Protein AF-A0A023FWH1-F1 (afdb_monomer)

Organism: Amblyomma parvum (NCBI:txid251391)

Nearest PDB structures (foldseek):
  6g18-assembly1_y  TM=8.838E-01  e=1.488E-30  Homo sapiens
  6zuo-assembly1_y  TM=8.829E-01  e=2.683E-28  Homo sapiens
  7wtw-assembly1_y  TM=8.660E-01  e=7.935E-26  Homo sapiens
  6zxf-assembly1_y  TM=6.553E-01  e=7.142E-23  Homo sapiens
  8cbj-assembly1_a  TM=7.338E-01  e=1.070E-20  Saccharomyces cerevisiae W303

Sequence (324 aa):
MEPAMSSGARVKHLVVDSGGFIKSAALHEIGEKIYTLPEVVNEIKDKATKQKLQVLPYTINYRAPSPEAVKIISDFSKLTGDYPSLSAVDIKVLALTYMLEKEHVGIDHLCKKPKCIEVQGTAAPRGVVSSPGFFGTPSINTLEENAQKPKAVEPTSSADEASEDEADVTEEYSSDGEWITPGNITEIKKEMGLLTLEEVPIPVACISTDFAVQNVLIQMGLKAVSVDGMAIKHARTFVLRCHACFTITKVMTKQFCPACGNKTLKRVSVSVGEDGSTKLYINYKRPINVRGTRYSLPTPKGGKHSTDPILCEDQPVPQNRLSK

Solvent-accessible surface area (backbone atoms only — not comparable to full-atom values): 20545 Å² total; per-residue (Å²): 132,80,81,80,76,74,89,67,73,41,22,50,36,27,33,51,39,57,46,29,54,71,69,64,36,62,57,74,75,35,20,76,39,41,33,33,46,70,64,47,63,69,66,59,78,53,65,69,49,54,55,49,68,76,69,56,97,67,77,78,41,74,55,85,50,55,74,67,40,34,50,57,46,54,55,44,28,54,74,69,55,39,43,91,70,52,52,78,63,53,48,41,55,53,12,34,48,54,51,50,32,49,74,76,80,45,63,89,79,50,45,87,63,67,55,69,77,44,80,43,77,39,94,60,87,75,68,72,74,94,44,92,74,63,86,71,80,76,80,89,80,81,89,78,97,80,82,85,85,81,88,88,86,86,86,87,89,83,88,86,83,89,82,91,88,81,77,95,72,86,75,79,74,81,70,84,69,75,65,81,39,92,74,44,48,62,52,56,36,34,77,74,64,68,62,75,78,71,82,64,67,42,62,48,35,34,29,50,74,50,66,54,62,46,52,50,31,29,30,32,54,44,50,32,22,42,66,88,58,40,75,61,54,64,51,77,48,68,32,29,33,23,76,83,81,61,53,72,40,65,57,81,84,63,63,43,30,91,87,78,49,44,77,43,55,39,84,35,47,32,36,36,36,60,86,18,42,32,39,37,48,44,54,76,85,64,74,86,80,67,81,88,72,78,75,90,76,79,82,90,65,80,65,76,79,45,79,74,82,86,77,50,86,84,60,90,72,52,90,79,71,78,86,132

Radius of gyration: 26.94 Å; Cα contacts (8 Å, |Δi|>4): 447; chains: 1; bounding box: 64×65×84 Å

Foldseek 3Di:
DPPDDPLAQAAAEEQEALQLLVVVFPNVSRYDAYEYAPVRLVPDPDPVSVVDVVVDPDDYHHDWADPVLLVQLCVQLVLVQLNVVDDPRLSRSNRVLVVQCCVPPRQPQFDSHFDDEAEDADQDPPDDDPDQPDDDPDPPDDDDDDDDDDDDDDDDDDDDDDDDDDDDDPPPPPPVPDDCDPVCVVVVCVVVVNPPRPRDNNHTEYEDPDPSSVLSCLRRLHWYAYSSNGTDFKDKDKWWAFPPPRDIHRPPPDQADPPPQFSRTDIWIWMQGSNSHIYTYDHPVDDDDCPPVDDDADDDDDDQDDDGDDGGPPDDDHPPDDDD

Mean predicted aligned error: 13.41 Å

Structure (mmCIF, N/CA/C/O backbone):
data_AF-A0A023FWH1-F1
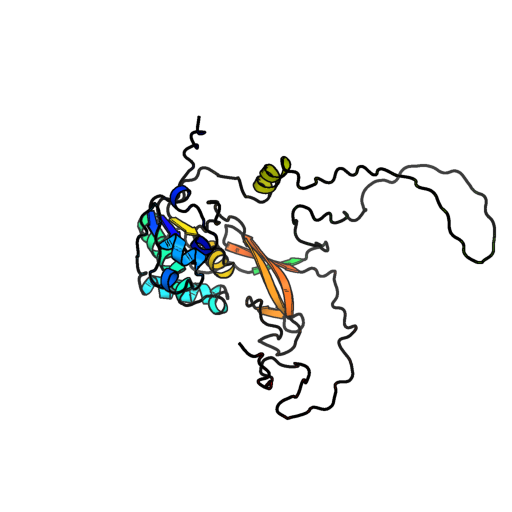#
_entry.id   AF-A0A023FWH1-F1
#
loop_
_atom_site.group_PDB
_atom_site.id
_atom_site.type_symbol
_atom_site.label_atom_id
_atom_site.label_alt_id
_atom_site.label_comp_id
_atom_site.label_asym_id
_atom_site.label_entity_id
_atom_site.label_seq_id
_atom_site.pdbx_PDB_ins_code
_atom_site.Cartn_x
_atom_site.Cartn_y
_atom_site.Cartn_z
_atom_site.occupancy
_atom_site.B_iso_or_equiv
_atom_site.auth_seq_id
_atom_site.auth_comp_id
_atom_site.auth_asym_id
_atom_site.auth_atom_id
_atom_site.pdbx_PDB_model_num
ATOM 1 N N . MET A 1 1 ? -41.126 9.363 7.198 1.00 33.03 1 MET A N 1
ATOM 2 C CA . MET A 1 1 ? -40.741 8.214 8.039 1.00 33.03 1 MET A CA 1
ATOM 3 C C . MET A 1 1 ? -39.367 7.791 7.574 1.00 33.03 1 MET A C 1
ATOM 5 O O . MET A 1 1 ? -39.251 7.210 6.505 1.00 33.03 1 MET A O 1
ATOM 9 N N . GLU A 1 2 ? -38.334 8.218 8.294 1.00 33.06 2 GLU A N 1
ATOM 10 C CA . GLU A 1 2 ? -36.968 7.742 8.069 1.00 33.06 2 GLU A CA 1
ATOM 11 C C . GLU A 1 2 ? -36.922 6.242 8.390 1.00 33.06 2 GLU A C 1
ATOM 13 O O . GLU A 1 2 ? -37.525 5.829 9.388 1.00 33.06 2 GLU A O 1
ATOM 18 N N . PRO A 1 3 ? -36.273 5.401 7.568 1.00 43.53 3 PRO A N 1
ATOM 19 C CA . PRO A 1 3 ? -36.088 4.011 7.931 1.00 43.53 3 PRO A CA 1
ATOM 20 C C . PRO A 1 3 ? -35.088 3.962 9.087 1.00 43.53 3 PRO A C 1
ATOM 22 O O . PRO A 1 3 ? -33.937 4.372 8.945 1.00 43.53 3 PRO A O 1
ATOM 25 N N . ALA A 1 4 ? -35.543 3.484 10.244 1.00 36.34 4 ALA A N 1
ATOM 26 C CA . ALA A 1 4 ? -34.681 3.169 11.372 1.00 36.34 4 ALA A CA 1
ATOM 27 C C . ALA A 1 4 ? -33.618 2.164 10.905 1.00 36.34 4 ALA A C 1
ATOM 29 O O . ALA A 1 4 ? -33.935 1.010 10.611 1.00 36.34 4 ALA A O 1
ATOM 30 N N . MET A 1 5 ? -32.370 2.619 10.774 1.00 35.62 5 MET A N 1
ATOM 31 C CA . MET A 1 5 ? -31.261 1.750 10.408 1.00 35.62 5 MET A CA 1
ATOM 32 C C . MET A 1 5 ? -31.025 0.740 11.528 1.00 35.62 5 MET A C 1
ATOM 34 O O . MET A 1 5 ? -30.792 1.098 12.682 1.00 35.62 5 MET A O 1
ATOM 38 N N . SER A 1 6 ? -31.117 -0.536 11.159 1.00 40.88 6 SER A N 1
ATOM 39 C CA . SER A 1 6 ? -30.769 -1.681 11.989 1.00 40.88 6 SER A CA 1
ATOM 40 C C . SER A 1 6 ? -29.391 -1.478 12.612 1.00 40.88 6 SER A C 1
ATOM 42 O O . SER A 1 6 ? -28.433 -1.163 11.904 1.00 40.88 6 SER A O 1
ATOM 44 N N . SER A 1 7 ? -29.295 -1.685 13.923 1.00 48.19 7 SER A N 1
ATOM 45 C CA . SER A 1 7 ? -28.050 -1.690 14.686 1.00 48.19 7 SER A CA 1
ATOM 46 C C . SER A 1 7 ? -27.125 -2.805 14.188 1.00 48.19 7 SER A C 1
ATOM 48 O O . SER A 1 7 ? -27.130 -3.912 14.723 1.00 48.19 7 SER A O 1
ATOM 50 N N . GLY A 1 8 ? -26.368 -2.528 13.127 1.00 54.62 8 GLY A N 1
ATOM 51 C CA . GLY A 1 8 ? -25.317 -3.412 12.641 1.00 54.62 8 GLY A CA 1
ATOM 52 C C . GLY A 1 8 ? -24.217 -3.568 13.690 1.00 54.62 8 GLY A C 1
ATOM 53 O O . GLY A 1 8 ? -24.009 -2.686 14.525 1.00 54.62 8 GLY A O 1
ATOM 54 N N . ALA A 1 9 ? -23.510 -4.697 13.664 1.00 63.22 9 ALA A N 1
ATOM 55 C CA . ALA A 1 9 ? -22.348 -4.924 14.515 1.00 63.22 9 ALA A CA 1
ATOM 56 C C . ALA A 1 9 ? -21.262 -3.877 14.204 1.00 63.22 9 ALA A C 1
ATOM 58 O O . ALA A 1 9 ? -20.689 -3.870 13.116 1.00 63.22 9 ALA A O 1
ATOM 59 N N . ARG A 1 10 ? -20.995 -2.977 15.155 1.00 79.81 10 ARG A N 1
ATOM 60 C CA . ARG A 1 10 ? -19.995 -1.907 15.019 1.00 79.81 10 ARG A CA 1
ATOM 61 C C . ARG A 1 10 ? -18.645 -2.368 15.545 1.00 79.81 10 ARG A C 1
ATOM 63 O O . ARG A 1 10 ? -18.559 -3.147 16.495 1.00 79.81 10 ARG A O 1
ATOM 70 N N . VAL A 1 11 ? -17.582 -1.838 14.953 1.00 86.69 11 VAL A N 1
ATOM 71 C CA . VAL A 1 11 ? -16.223 -2.029 15.457 1.00 86.69 11 VAL A CA 1
ATOM 72 C C . VAL A 1 11 ? -16.041 -1.181 16.716 1.00 86.69 11 VAL A C 1
ATOM 74 O O . VAL A 1 11 ? -16.276 0.028 16.694 1.00 86.69 11 VAL A O 1
ATOM 77 N N . LYS A 1 12 ? -15.581 -1.774 17.822 1.00 90.00 12 LYS A N 1
ATOM 78 C CA . LYS A 1 12 ? -15.386 -1.013 19.072 1.00 90.00 12 LYS A CA 1
ATOM 79 C C . LYS A 1 12 ? -14.273 0.029 18.931 1.00 90.00 12 LYS A C 1
ATOM 81 O O . LYS A 1 12 ? -14.456 1.187 19.304 1.00 90.00 12 LYS A O 1
ATOM 86 N N . HIS A 1 13 ? -13.134 -0.373 18.365 1.00 92.81 13 HIS A N 1
ATOM 87 C CA . HIS A 1 13 ? -11.965 0.479 18.150 1.00 92.81 13 HIS A CA 1
ATOM 88 C C . HIS A 1 13 ? -11.560 0.485 16.673 1.00 92.81 13 HIS A C 1
ATOM 90 O O . HIS A 1 13 ? -11.017 -0.486 16.151 1.00 92.81 13 HIS A O 1
ATOM 96 N N . LEU A 1 14 ? -11.811 1.602 15.998 1.00 93.25 14 LEU A N 1
ATOM 97 C CA . LEU A 1 14 ? -11.561 1.764 14.573 1.00 93.25 14 LEU A CA 1
ATOM 98 C C . LEU A 1 14 ? -10.351 2.667 14.347 1.00 93.25 14 LEU A C 1
ATOM 100 O O . LEU A 1 14 ? -10.380 3.843 14.706 1.00 93.25 14 LEU A O 1
ATOM 104 N N . VAL A 1 15 ? -9.296 2.138 13.738 1.00 95.38 15 VAL A N 1
ATOM 105 C CA . VAL A 1 15 ? -8.140 2.925 13.295 1.00 95.38 15 VAL A CA 1
ATOM 106 C C . VAL A 1 15 ? -8.349 3.355 11.854 1.00 95.38 15 VAL A C 1
ATOM 108 O O . VAL A 1 15 ? -8.726 2.545 11.010 1.00 95.38 15 VAL A O 1
ATOM 111 N N . VAL A 1 16 ? -8.097 4.626 11.561 1.00 93.44 16 VAL A N 1
ATOM 112 C CA . VAL A 1 16 ? -8.384 5.205 10.248 1.00 93.44 16 VAL A CA 1
ATOM 113 C C . VAL A 1 16 ? -7.113 5.723 9.598 1.00 93.44 16 VAL A C 1
ATOM 115 O O . VAL A 1 16 ? -6.453 6.625 10.124 1.00 93.44 16 VAL A O 1
ATOM 118 N N . ASP A 1 17 ? -6.813 5.146 8.439 1.00 93.88 17 ASP A N 1
ATOM 119 C CA . ASP A 1 17 ? -5.793 5.590 7.495 1.00 93.88 17 ASP A CA 1
ATOM 120 C C . ASP A 1 17 ? -6.311 6.747 6.611 1.00 93.88 17 ASP A C 1
ATOM 122 O O . ASP A 1 17 ? -7.516 6.995 6.499 1.00 93.88 17 ASP A O 1
ATOM 126 N N . SER A 1 18 ? -5.400 7.436 5.928 1.00 90.50 18 SER A N 1
ATOM 127 C CA . SER A 1 18 ? -5.658 8.500 4.954 1.00 90.50 18 SER A CA 1
ATOM 128 C C . SER A 1 18 ? -6.745 8.123 3.937 1.00 90.50 18 SER A C 1
ATOM 130 O O . SER A 1 18 ? -7.640 8.925 3.657 1.00 90.50 18 SER A O 1
ATOM 132 N N . GLY A 1 19 ? -6.731 6.878 3.447 1.00 87.50 19 GLY A N 1
ATOM 133 C CA . GLY A 1 19 ? -7.713 6.350 2.500 1.00 87.50 19 GLY A CA 1
ATOM 134 C C . GLY A 1 19 ? -9.159 6.410 2.999 1.00 87.50 19 GLY A C 1
ATOM 135 O O . GLY A 1 19 ? -10.063 6.712 2.217 1.00 87.50 19 GLY A O 1
ATOM 136 N N . GLY A 1 20 ? -9.381 6.204 4.303 1.00 87.31 20 GLY A N 1
ATOM 137 C CA . GLY A 1 20 ? -10.710 6.300 4.914 1.00 87.31 20 GLY A CA 1
ATOM 138 C C . GLY A 1 20 ? -11.281 7.719 4.851 1.00 87.31 20 GLY A C 1
ATOM 139 O O . GLY A 1 20 ? -12.466 7.905 4.565 1.00 87.31 20 GLY A O 1
ATOM 140 N N . PHE A 1 21 ? -10.426 8.730 5.026 1.00 90.44 21 PHE A N 1
ATOM 141 C CA . PHE A 1 21 ? -10.819 10.136 4.919 1.00 90.44 21 PHE A CA 1
ATOM 142 C C . PHE A 1 21 ? -11.005 10.578 3.465 1.00 90.44 21 PHE A C 1
ATOM 144 O O . PHE A 1 21 ? -12.009 11.212 3.140 1.00 90.44 21 PHE A O 1
ATOM 151 N N . ILE A 1 22 ? -10.084 10.199 2.572 1.00 90.12 22 ILE A N 1
ATOM 152 C CA . ILE A 1 22 ? -10.127 10.570 1.148 1.00 90.12 22 ILE A CA 1
ATOM 153 C C . ILE A 1 22 ? -11.400 10.033 0.480 1.00 90.12 22 ILE A C 1
ATOM 155 O O . ILE A 1 22 ? -12.043 10.732 -0.303 1.00 90.12 22 ILE A O 1
ATOM 159 N N . LYS A 1 23 ? -11.812 8.806 0.816 1.00 86.75 23 LYS A N 1
ATOM 160 C CA . LYS A 1 23 ? -13.043 8.196 0.292 1.00 86.75 23 LYS A CA 1
ATOM 161 C C . LYS A 1 23 ? -14.324 8.680 0.976 1.00 86.75 23 LYS A C 1
ATOM 163 O O . LYS A 1 23 ? -15.399 8.287 0.541 1.00 86.75 23 LYS A O 1
ATOM 168 N N . SER A 1 24 ? -14.233 9.564 1.977 1.00 82.31 24 SER A N 1
ATOM 169 C CA . SER A 1 24 ? -15.383 10.064 2.749 1.00 82.31 24 SER A CA 1
ATOM 170 C C . SER A 1 24 ? -16.235 8.933 3.346 1.00 82.31 24 SER A C 1
ATOM 172 O O . SER A 1 24 ? -17.458 8.963 3.241 1.00 82.31 24 SER A O 1
ATOM 174 N N . ALA A 1 25 ? -15.588 7.931 3.952 1.00 81.50 25 ALA A N 1
ATOM 175 C CA . ALA A 1 25 ? -16.284 6.830 4.613 1.00 81.50 25 ALA A CA 1
ATOM 176 C C . ALA A 1 25 ? -17.141 7.335 5.789 1.00 81.50 25 ALA A C 1
ATOM 178 O O . ALA A 1 25 ? -16.735 8.245 6.520 1.00 81.50 25 ALA A O 1
ATOM 179 N N . ALA A 1 26 ? -18.303 6.718 6.015 1.00 83.44 26 ALA A N 1
ATOM 180 C CA . ALA A 1 26 ? -19.170 7.007 7.157 1.00 83.44 26 ALA A CA 1
ATOM 181 C C . ALA A 1 26 ? -18.598 6.379 8.443 1.00 83.44 26 ALA A C 1
ATOM 183 O O . ALA A 1 26 ? -19.143 5.436 9.003 1.00 83.44 26 ALA A O 1
ATOM 184 N N . LEU A 1 27 ? -17.468 6.909 8.927 1.00 84.69 27 LEU A N 1
ATOM 185 C CA . LEU A 1 27 ? -16.709 6.328 10.047 1.00 84.69 27 LEU A CA 1
ATOM 186 C C . LEU A 1 27 ? -17.545 6.159 11.320 1.00 84.69 27 LEU A C 1
ATOM 188 O O . LEU A 1 27 ? -17.337 5.209 12.071 1.00 84.69 27 LEU A O 1
ATOM 192 N N . HIS A 1 28 ? -18.491 7.072 11.540 1.00 84.31 28 HIS A N 1
ATOM 193 C CA . HIS A 1 28 ? -19.419 7.010 12.657 1.00 84.31 28 HIS A CA 1
ATOM 194 C C . HIS A 1 28 ? -20.340 5.793 12.587 1.00 84.31 28 HIS A C 1
ATOM 196 O O . HIS A 1 28 ? -20.660 5.257 13.629 1.00 84.31 28 HIS A O 1
ATOM 202 N N . GLU A 1 29 ? -20.753 5.303 11.423 1.00 83.75 29 GLU A N 1
ATOM 203 C CA . GLU A 1 29 ? -21.605 4.107 11.344 1.00 83.75 29 GLU A CA 1
ATOM 204 C C . GLU A 1 29 ? -20.790 2.843 11.628 1.00 83.75 29 GLU A C 1
ATOM 206 O O . GLU A 1 29 ? -21.257 1.938 12.313 1.00 83.75 29 GLU A O 1
ATOM 211 N N . ILE A 1 30 ? -19.534 2.827 11.182 1.00 84.50 30 ILE A N 1
ATOM 212 C CA . ILE A 1 30 ? -18.657 1.653 11.218 1.00 84.50 30 ILE A CA 1
ATOM 213 C C . ILE A 1 30 ? -18.073 1.416 12.615 1.00 84.50 30 ILE A C 1
ATOM 215 O O . ILE A 1 30 ? -17.973 0.272 13.059 1.00 84.50 30 ILE A O 1
ATOM 219 N N . GLY A 1 31 ? -17.654 2.483 13.303 1.00 85.94 31 GLY A N 1
ATOM 220 C CA . GLY A 1 31 ? -16.912 2.393 14.558 1.00 85.94 31 GLY A CA 1
ATOM 221 C C . GLY A 1 31 ? -17.506 3.220 15.693 1.00 85.94 31 GLY A C 1
ATOM 222 O O . GLY A 1 31 ? -18.025 4.312 15.478 1.00 85.94 31 GLY A O 1
ATOM 223 N N . GLU A 1 32 ? -17.384 2.718 16.922 1.00 88.44 32 GLU A N 1
ATOM 224 C CA . GLU A 1 32 ? -17.745 3.471 18.131 1.00 88.44 32 GLU A CA 1
ATOM 225 C C . GLU A 1 32 ? -16.653 4.478 18.508 1.00 88.44 32 GLU A C 1
ATOM 227 O O . GLU A 1 32 ? -16.921 5.669 18.671 1.00 88.44 32 GLU A O 1
ATOM 232 N N . LYS A 1 33 ? -15.402 4.011 18.634 1.00 91.50 33 LYS A N 1
ATOM 233 C CA . LYS A 1 33 ? -14.240 4.851 18.948 1.00 91.50 33 LYS A CA 1
ATOM 234 C C . LYS A 1 33 ? -13.310 4.928 17.752 1.00 91.50 33 LYS A C 1
ATOM 236 O O . LYS A 1 33 ? -12.693 3.937 17.368 1.00 91.50 33 LYS A O 1
ATOM 241 N N . ILE A 1 34 ? -13.178 6.130 17.204 1.00 92.94 34 ILE A N 1
ATOM 242 C CA . ILE A 1 34 ? -12.338 6.401 16.039 1.00 92.94 34 ILE A CA 1
ATOM 243 C C . ILE A 1 34 ? -10.970 6.887 16.512 1.00 92.94 34 ILE A C 1
ATOM 245 O O . ILE A 1 34 ? -10.879 7.837 17.294 1.00 92.94 34 ILE A O 1
ATOM 249 N N . TYR A 1 35 ? -9.914 6.244 16.020 1.00 94.94 35 TYR A N 1
ATOM 250 C CA . TYR A 1 35 ? -8.522 6.572 16.289 1.00 94.94 35 TYR A CA 1
ATOM 251 C C . TYR A 1 35 ? -7.790 6.914 14.996 1.00 94.94 35 TYR A C 1
ATOM 253 O O . TYR A 1 35 ? -7.962 6.260 13.968 1.00 94.94 35 TYR A O 1
ATOM 261 N N . THR A 1 36 ? -6.920 7.913 15.051 1.00 94.62 36 THR A N 1
ATOM 262 C CA . THR A 1 36 ? -5.991 8.205 13.955 1.00 94.62 36 THR A CA 1
ATOM 263 C C . THR A 1 36 ? -4.714 8.845 14.489 1.00 94.62 36 THR A C 1
ATOM 265 O O . THR A 1 36 ? -4.563 9.094 15.690 1.00 94.62 36 THR A O 1
ATOM 268 N N . LEU A 1 37 ? -3.783 9.121 13.583 1.00 94.62 37 LEU A N 1
ATOM 269 C CA . LEU A 1 37 ? -2.556 9.842 13.875 1.00 94.62 37 LEU A CA 1
ATOM 270 C C . LEU A 1 37 ? -2.661 11.283 13.380 1.00 94.62 37 LEU A C 1
ATOM 272 O O . LEU A 1 37 ? -3.203 11.524 12.301 1.00 94.62 37 LEU A O 1
ATOM 276 N N . PRO A 1 38 ? -2.078 12.250 14.107 1.00 92.88 38 PRO A N 1
ATOM 277 C CA . PRO A 1 38 ? -2.022 13.627 13.624 1.00 92.88 38 PRO A CA 1
ATOM 278 C C . PRO A 1 38 ? -1.243 13.727 12.302 1.00 92.88 38 PRO A C 1
ATOM 280 O O . PRO A 1 38 ? -1.550 14.557 11.453 1.00 92.88 38 PRO A O 1
ATOM 283 N N . GLU A 1 39 ? -0.266 12.840 12.097 1.00 93.31 39 GLU A N 1
ATOM 284 C CA . GLU A 1 39 ? 0.530 12.763 10.869 1.00 93.31 39 GLU A CA 1
ATOM 285 C C . GLU A 1 39 ? -0.307 12.392 9.641 1.00 93.31 39 GLU A C 1
ATOM 287 O O . GLU A 1 39 ? -0.126 13.011 8.597 1.00 93.31 39 GLU A O 1
ATOM 292 N N . VAL A 1 40 ? -1.272 11.474 9.785 1.00 92.38 40 VAL A N 1
ATOM 293 C CA . VAL A 1 40 ? -2.192 11.079 8.702 1.00 92.38 40 VAL A CA 1
ATOM 294 C C . VAL A 1 40 ? -3.010 12.282 8.237 1.00 92.38 40 VAL A C 1
ATOM 296 O O . VAL A 1 40 ? -3.149 12.523 7.043 1.00 92.38 40 VAL A O 1
ATOM 299 N N . VAL A 1 41 ? -3.523 13.086 9.172 1.00 91.38 41 VAL A N 1
ATOM 300 C CA . VAL A 1 41 ? -4.316 14.281 8.840 1.00 91.38 41 VAL A CA 1
ATOM 301 C C . VAL A 1 41 ? -3.454 15.361 8.183 1.00 91.38 41 VAL A C 1
ATOM 303 O O . VAL A 1 41 ? -3.895 16.014 7.237 1.00 91.38 41 VAL A O 1
ATOM 306 N N . ASN A 1 42 ? -2.214 15.532 8.645 1.00 91.06 42 ASN A N 1
ATOM 307 C CA . ASN A 1 42 ? -1.268 16.494 8.073 1.00 91.06 42 ASN A CA 1
ATOM 308 C C . ASN A 1 42 ? -0.789 16.101 6.668 1.00 91.06 42 ASN A C 1
ATOM 310 O O . ASN A 1 42 ? -0.440 16.973 5.871 1.00 91.06 42 ASN A O 1
ATOM 314 N N . GLU A 1 43 ? -0.773 14.806 6.362 1.00 91.00 43 GLU A N 1
ATOM 315 C CA . GLU A 1 43 ? -0.409 14.275 5.052 1.00 91.00 43 GLU A CA 1
ATOM 316 C C . GLU A 1 43 ? -1.468 14.566 3.975 1.00 91.00 43 GLU A C 1
ATOM 318 O O . GLU A 1 43 ? -1.133 14.701 2.793 1.00 91.00 43 GLU A O 1
ATOM 323 N N . ILE A 1 44 ? -2.739 14.731 4.361 1.00 91.00 44 ILE A N 1
ATOM 324 C CA . ILE A 1 44 ? -3.842 14.973 3.425 1.00 91.00 44 ILE A CA 1
ATOM 325 C C . ILE A 1 44 ? -3.688 16.348 2.759 1.00 91.00 44 ILE A C 1
ATOM 327 O O . ILE A 1 44 ? -3.890 17.407 3.357 1.00 91.00 44 ILE A O 1
ATOM 331 N N . LYS A 1 45 ? -3.375 16.319 1.459 1.00 89.81 45 LYS A N 1
ATOM 332 C CA . LYS A 1 45 ? -3.229 17.514 0.609 1.00 89.81 45 LYS A CA 1
ATOM 333 C C . LYS A 1 45 ? -4.526 17.950 -0.067 1.00 89.81 45 LYS A C 1
ATOM 335 O O . LYS A 1 45 ? -4.614 19.088 -0.524 1.00 89.81 45 LYS A O 1
ATOM 340 N N . ASP A 1 46 ? -5.509 17.059 -0.162 1.00 92.00 46 ASP A N 1
ATOM 341 C CA . ASP A 1 46 ? -6.758 17.348 -0.858 1.00 92.00 46 ASP A CA 1
ATOM 342 C C . ASP A 1 46 ? -7.594 18.403 -0.113 1.00 92.00 46 ASP A C 1
ATOM 344 O O . ASP A 1 46 ? -7.906 18.265 1.074 1.00 92.00 46 ASP A O 1
ATOM 348 N N . LYS A 1 47 ? -7.979 19.464 -0.831 1.00 91.31 47 LYS A N 1
ATOM 349 C CA . LYS A 1 47 ? -8.712 20.605 -0.270 1.00 91.31 47 LYS A CA 1
ATOM 350 C C . LYS A 1 47 ? -10.122 20.209 0.162 1.00 91.31 47 LYS A C 1
ATOM 352 O O . LYS A 1 47 ? -10.564 20.652 1.221 1.00 91.31 47 LYS A O 1
ATOM 357 N N . ALA A 1 48 ? -10.808 19.382 -0.629 1.00 91.12 48 ALA A N 1
ATOM 358 C CA . ALA A 1 48 ? -12.175 18.959 -0.332 1.00 91.12 48 ALA A CA 1
ATOM 359 C C . ALA A 1 48 ? -12.216 18.095 0.936 1.00 91.12 48 ALA A C 1
ATOM 361 O O . ALA A 1 48 ? -13.004 18.353 1.846 1.00 91.12 48 ALA A O 1
ATOM 362 N N . THR A 1 49 ? -11.307 17.123 1.037 1.00 90.94 49 THR A N 1
ATOM 363 C CA . THR A 1 49 ? -11.158 16.286 2.234 1.00 90.94 49 THR A CA 1
ATOM 364 C C . THR A 1 49 ? -10.813 17.132 3.463 1.00 90.94 49 THR A C 1
ATOM 366 O O . THR A 1 49 ? -11.437 16.978 4.511 1.00 90.94 49 THR A O 1
ATOM 369 N N . LYS A 1 50 ? -9.896 18.101 3.339 1.00 90.62 50 LYS A N 1
ATOM 370 C CA . LYS A 1 50 ? -9.511 18.984 4.452 1.00 90.62 50 LYS A CA 1
ATOM 371 C C . LYS A 1 50 ? -10.663 19.851 4.968 1.00 90.62 50 LYS A C 1
ATOM 373 O O . LYS A 1 50 ? -10.778 20.038 6.174 1.00 90.62 50 LYS A O 1
ATOM 378 N N . GLN A 1 51 ? -11.520 20.358 4.081 1.00 90.94 51 GLN A N 1
ATOM 379 C CA . GLN A 1 51 ? -12.720 21.106 4.475 1.00 90.94 51 GLN A CA 1
ATOM 380 C C . GLN A 1 51 ? -13.714 20.219 5.232 1.00 90.94 51 GLN A C 1
ATOM 382 O O . GLN A 1 51 ? -14.247 20.635 6.254 1.00 90.94 51 GLN A O 1
ATOM 387 N N . LYS A 1 52 ? -13.914 18.974 4.786 1.00 87.94 52 LYS A N 1
ATOM 388 C CA . LYS A 1 52 ? -14.790 18.015 5.477 1.00 87.94 52 LYS A CA 1
ATOM 389 C C . LYS A 1 52 ? -14.280 17.660 6.873 1.00 87.94 52 LYS A C 1
ATOM 391 O O . LYS A 1 52 ? -15.070 17.600 7.807 1.00 87.94 52 LYS A O 1
ATOM 396 N N . LEU A 1 53 ? -12.965 17.490 7.032 1.00 87.75 53 LEU A N 1
ATOM 397 C CA . LEU A 1 53 ? -12.343 17.201 8.330 1.00 87.75 53 LEU A CA 1
ATOM 398 C C . LEU A 1 53 ? -12.557 18.313 9.373 1.00 87.75 53 LEU A C 1
ATOM 400 O O . LEU A 1 53 ? -12.493 18.037 10.567 1.00 87.75 53 LEU A O 1
ATOM 404 N N . GLN A 1 54 ? -12.826 19.552 8.947 1.00 87.12 54 GLN A N 1
ATOM 405 C CA . GLN A 1 54 ? -13.137 20.661 9.856 1.00 87.12 54 GLN A CA 1
ATOM 406 C C . GLN A 1 54 ? -14.568 20.606 10.410 1.00 87.12 54 GLN A C 1
ATOM 408 O O . GLN A 1 54 ? -14.838 21.238 11.426 1.00 87.12 54 GLN A O 1
ATOM 413 N N . VAL A 1 55 ? -15.477 19.873 9.756 1.00 88.88 55 VAL A N 1
ATOM 414 C CA . VAL A 1 55 ? -16.924 19.887 10.046 1.00 88.88 55 VAL A CA 1
ATOM 415 C C . VAL A 1 55 ? -17.437 18.472 10.340 1.00 88.88 55 VAL A C 1
ATOM 417 O O . VAL A 1 55 ? -18.498 18.060 9.876 1.00 88.88 55 VAL A O 1
ATOM 420 N N . LEU A 1 56 ? -16.663 17.682 11.086 1.00 84.38 56 LEU A N 1
ATOM 421 C CA . LEU A 1 56 ? -17.043 16.305 11.398 1.00 84.38 56 LEU A CA 1
ATOM 422 C C . LEU A 1 56 ? -18.098 16.246 12.516 1.00 84.38 56 LEU A C 1
ATOM 424 O O . LEU A 1 56 ? -17.920 16.892 13.548 1.00 84.38 56 LEU A O 1
ATOM 428 N N . PRO A 1 57 ? -19.153 15.421 12.370 1.00 85.38 57 PRO A N 1
ATOM 429 C CA . PRO A 1 57 ? -20.172 15.229 13.404 1.00 85.38 57 PRO A CA 1
ATOM 430 C C . PRO A 1 57 ? -19.732 14.272 14.530 1.00 85.38 57 PRO A C 1
ATOM 432 O O . PRO A 1 57 ? -20.519 13.969 15.422 1.00 85.38 57 PRO A O 1
ATOM 435 N N . TYR A 1 58 ? -18.495 13.766 14.491 1.00 83.56 58 TYR A N 1
ATOM 436 C CA . TYR A 1 58 ? -17.938 12.813 15.452 1.00 83.56 58 TYR A CA 1
ATOM 437 C C . TYR A 1 58 ? -16.526 13.212 15.888 1.00 83.56 58 TYR A C 1
ATOM 439 O O . TYR A 1 58 ? -15.795 13.897 15.170 1.00 83.56 58 TYR A O 1
ATOM 447 N N . THR A 1 59 ? -16.119 12.725 17.060 1.00 86.81 59 THR A N 1
ATOM 448 C CA . THR A 1 59 ? -14.811 13.028 17.652 1.00 86.81 59 THR A CA 1
ATOM 449 C C . THR A 1 59 ? -13.749 12.027 17.202 1.00 86.81 59 THR A C 1
ATOM 4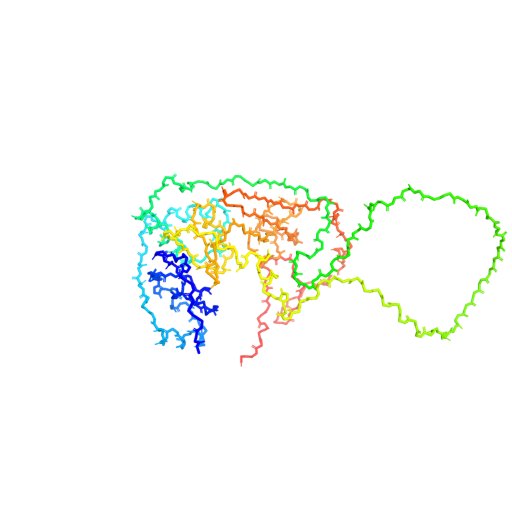51 O O . THR A 1 59 ? -13.920 10.815 17.336 1.00 86.81 59 THR A O 1
ATOM 454 N N . ILE A 1 60 ? -12.621 12.539 16.710 1.00 91.25 60 ILE A N 1
ATOM 455 C CA . ILE A 1 60 ? -11.437 11.747 16.363 1.00 91.25 60 ILE A CA 1
ATOM 456 C C . ILE A 1 60 ? -10.471 11.729 17.553 1.00 91.25 60 ILE A C 1
ATOM 458 O O . ILE A 1 60 ? -10.068 12.785 18.039 1.00 91.25 60 ILE A O 1
ATOM 462 N N . ASN A 1 61 ? -10.046 10.537 17.982 1.00 93.81 61 ASN A N 1
ATOM 463 C CA . ASN A 1 61 ? -9.036 10.382 19.027 1.00 93.81 61 ASN A CA 1
ATOM 464 C C . ASN A 1 61 ? -7.638 10.254 18.414 1.00 93.81 61 ASN A C 1
ATOM 466 O O . ASN A 1 61 ? -7.332 9.286 17.716 1.00 93.81 61 ASN A O 1
ATOM 470 N N . TYR A 1 62 ? -6.760 11.206 18.714 1.00 94.56 62 TYR A N 1
ATOM 471 C CA . TYR A 1 62 ? -5.368 11.150 18.279 1.00 94.56 62 TYR A CA 1
ATOM 472 C C . TYR A 1 62 ? -4.535 10.338 19.267 1.00 94.56 62 TYR A C 1
ATOM 474 O O . TYR A 1 62 ? -4.435 10.698 20.439 1.00 94.56 62 TYR A O 1
ATOM 482 N N . ARG A 1 63 ? -3.918 9.247 18.802 1.00 94.31 63 ARG A N 1
ATOM 483 C CA . ARG A 1 63 ? -3.089 8.379 19.652 1.00 94.31 63 ARG A CA 1
ATOM 484 C C . ARG A 1 63 ? -1.826 7.943 18.926 1.00 94.31 63 ARG A C 1
ATOM 486 O O . ARG A 1 63 ? -1.906 7.283 17.900 1.00 94.31 63 ARG A O 1
ATOM 493 N N . ALA A 1 64 ? -0.662 8.274 19.479 1.00 93.19 64 ALA A N 1
ATOM 494 C CA . ALA A 1 64 ? 0.620 7.831 18.938 1.00 93.19 64 ALA A CA 1
ATOM 495 C C . ALA A 1 64 ? 0.911 6.360 19.311 1.00 93.19 64 ALA A C 1
ATOM 497 O O . ALA A 1 64 ? 0.577 5.946 20.426 1.00 93.19 64 ALA A O 1
ATOM 498 N N . PRO A 1 65 ? 1.531 5.567 18.416 1.00 95.94 65 PRO A N 1
ATOM 499 C CA . PRO A 1 65 ? 1.886 4.183 18.702 1.00 95.94 65 PRO A CA 1
ATOM 500 C C . PRO A 1 65 ? 3.139 4.093 19.579 1.00 95.94 65 PRO A C 1
ATOM 502 O O . PRO A 1 65 ? 3.993 4.983 19.570 1.00 95.94 65 PRO A O 1
ATOM 505 N N . SER A 1 66 ? 3.288 2.976 20.292 1.00 95.06 66 SER A N 1
ATOM 506 C CA . SER A 1 66 ? 4.519 2.689 21.028 1.00 95.06 66 SER A CA 1
ATOM 507 C C . SER A 1 66 ? 5.685 2.382 20.070 1.00 95.06 66 SER A C 1
ATOM 509 O O . SER A 1 66 ? 5.489 1.756 19.021 1.00 95.06 66 SER A O 1
ATOM 511 N N . PRO A 1 67 ? 6.929 2.768 20.414 1.00 94.88 67 PRO A N 1
ATOM 512 C CA . PRO A 1 67 ? 8.093 2.498 19.567 1.00 94.88 67 PRO A CA 1
ATOM 513 C C . PRO A 1 67 ? 8.388 0.996 19.431 1.00 94.88 67 PRO A C 1
ATOM 515 O O . PRO A 1 67 ? 9.004 0.573 18.456 1.00 94.88 67 PRO A O 1
ATOM 518 N N . GLU A 1 68 ? 7.937 0.176 20.382 1.00 95.06 68 GLU A N 1
ATOM 519 C CA . GLU A 1 68 ? 8.029 -1.285 20.312 1.00 95.06 68 GLU A CA 1
ATOM 520 C C . GLU A 1 68 ? 7.132 -1.860 19.212 1.00 95.06 68 GLU A C 1
ATOM 522 O O . GLU A 1 68 ? 7.593 -2.667 18.406 1.00 95.06 68 GLU A O 1
ATOM 527 N N . ALA A 1 69 ? 5.878 -1.403 19.128 1.00 94.62 69 ALA A N 1
ATOM 528 C CA . ALA A 1 69 ? 4.942 -1.837 18.093 1.00 94.62 69 ALA A CA 1
ATOM 529 C C . ALA A 1 69 ? 5.447 -1.465 16.690 1.00 94.62 69 ALA A C 1
ATOM 531 O O . ALA A 1 69 ? 5.408 -2.286 15.776 1.00 94.62 69 ALA A O 1
ATOM 532 N N . VAL A 1 70 ? 6.007 -0.260 16.537 1.00 96.00 70 VAL A N 1
ATOM 533 C CA . VAL A 1 70 ? 6.600 0.199 15.269 1.00 96.00 70 VAL A CA 1
ATOM 534 C C . VAL A 1 70 ? 7.742 -0.715 14.818 1.00 96.00 70 VAL A C 1
ATOM 536 O O . VAL A 1 70 ? 7.832 -1.040 13.635 1.00 96.00 70 VAL A O 1
ATOM 539 N N . LYS A 1 71 ? 8.601 -1.167 15.742 1.00 96.00 71 LYS A N 1
ATOM 540 C CA . LYS A 1 71 ? 9.690 -2.106 15.422 1.00 96.00 71 LYS A CA 1
ATOM 541 C C . LYS A 1 71 ? 9.150 -3.459 14.965 1.00 96.00 71 LYS A C 1
ATOM 543 O O . LYS A 1 71 ? 9.548 -3.928 13.904 1.00 96.00 71 LYS A O 1
ATOM 548 N N . ILE A 1 72 ? 8.204 -4.031 15.716 1.00 94.44 72 ILE A N 1
ATOM 549 C CA . ILE A 1 72 ? 7.583 -5.325 15.391 1.00 94.44 72 ILE A CA 1
ATOM 550 C C . ILE A 1 72 ? 6.998 -5.298 13.977 1.00 94.44 72 ILE A C 1
ATOM 552 O O . ILE A 1 72 ? 7.249 -6.202 13.183 1.00 94.44 72 ILE A O 1
ATOM 556 N N . ILE A 1 73 ? 6.267 -4.239 13.637 1.00 94.94 73 ILE A N 1
ATOM 557 C CA . ILE A 1 73 ? 5.623 -4.127 12.327 1.00 94.94 73 ILE A CA 1
ATOM 558 C C . ILE A 1 73 ? 6.612 -3.825 11.219 1.00 94.94 73 ILE A C 1
ATOM 560 O O . ILE A 1 73 ? 6.471 -4.361 10.123 1.00 94.94 73 ILE A O 1
ATOM 564 N N . SER A 1 74 ? 7.620 -2.997 11.481 1.00 95.06 74 SER A N 1
ATOM 565 C CA . SER A 1 74 ? 8.693 -2.748 10.520 1.00 95.06 74 SER A CA 1
ATOM 566 C C . SER A 1 74 ? 9.393 -4.053 10.139 1.00 95.06 74 SER A C 1
ATOM 568 O O . SER A 1 74 ? 9.572 -4.339 8.956 1.00 95.06 74 SER A O 1
ATOM 570 N N . ASP A 1 75 ? 9.718 -4.891 11.123 1.00 94.56 75 ASP A N 1
ATOM 571 C CA . ASP A 1 75 ? 10.376 -6.171 10.876 1.00 94.56 75 ASP A CA 1
ATOM 572 C C . ASP A 1 75 ? 9.435 -7.177 10.208 1.00 94.56 75 ASP A C 1
ATOM 574 O O . ASP A 1 75 ? 9.836 -7.841 9.251 1.00 94.56 75 ASP A O 1
ATOM 578 N N . PHE A 1 76 ? 8.162 -7.222 10.610 1.00 94.06 76 PHE A N 1
ATOM 579 C CA . PHE A 1 76 ? 7.162 -8.049 9.939 1.00 94.06 76 PHE A CA 1
ATOM 580 C C . PHE A 1 76 ? 6.976 -7.639 8.468 1.00 94.06 76 PHE A C 1
ATOM 582 O O . PHE A 1 76 ? 7.024 -8.487 7.583 1.00 94.06 76 PHE A O 1
ATOM 589 N N . SER A 1 77 ? 6.873 -6.341 8.179 1.00 93.56 77 SER A N 1
ATOM 590 C CA . SER A 1 77 ? 6.686 -5.804 6.820 1.00 93.56 77 SER A CA 1
ATOM 591 C C . SER A 1 77 ? 7.882 -6.071 5.897 1.00 93.56 77 SER A C 1
ATOM 593 O O . SER A 1 77 ? 7.726 -6.190 4.679 1.00 93.56 77 SER A O 1
ATOM 595 N N . LYS A 1 78 ? 9.098 -6.177 6.453 1.00 92.12 78 LYS A N 1
ATOM 596 C CA . LYS A 1 78 ? 10.283 -6.625 5.703 1.00 92.12 78 LYS A CA 1
ATOM 597 C C . LYS A 1 78 ? 10.184 -8.108 5.358 1.00 92.12 78 LYS A C 1
ATOM 599 O O . LYS A 1 78 ? 10.533 -8.482 4.243 1.00 92.12 78 LYS A O 1
ATOM 604 N N . LEU A 1 79 ? 9.683 -8.933 6.283 1.00 90.62 79 LEU A N 1
ATOM 605 C CA . LEU A 1 79 ? 9.460 -10.362 6.042 1.00 90.62 79 LEU A CA 1
ATOM 606 C C . LEU A 1 79 ? 8.357 -10.602 5.004 1.00 90.62 79 LEU A C 1
ATOM 608 O O . LEU A 1 79 ? 8.500 -11.499 4.177 1.00 90.62 79 LEU A O 1
ATOM 612 N N . THR A 1 80 ? 7.286 -9.801 5.002 1.00 87.62 80 THR A N 1
ATOM 613 C CA . THR A 1 80 ? 6.242 -9.896 3.967 1.00 87.62 80 THR A CA 1
ATOM 614 C C . THR A 1 80 ? 6.705 -9.349 2.614 1.00 87.62 80 THR A C 1
ATOM 616 O O . THR A 1 80 ? 6.139 -9.699 1.576 1.00 87.62 80 THR A O 1
ATOM 619 N N . GLY A 1 81 ? 7.715 -8.474 2.600 1.00 87.50 81 GLY A N 1
ATOM 620 C CA . GLY A 1 81 ? 8.197 -7.777 1.407 1.00 87.50 81 GLY A CA 1
ATOM 621 C C . GLY A 1 81 ? 7.329 -6.588 0.975 1.00 87.50 81 GLY A C 1
ATOM 622 O O . GLY A 1 81 ? 7.498 -6.105 -0.144 1.00 87.50 81 GLY A O 1
ATOM 623 N N . ASP A 1 82 ? 6.402 -6.127 1.824 1.00 89.56 82 ASP A N 1
ATOM 624 C CA . ASP A 1 82 ? 5.570 -4.935 1.575 1.00 89.56 82 ASP A CA 1
ATOM 625 C C . ASP A 1 82 ? 6.252 -3.632 2.035 1.00 89.56 82 ASP A C 1
ATOM 627 O O . ASP A 1 82 ? 5.863 -2.555 1.596 1.00 89.56 82 ASP A O 1
ATOM 631 N N . TYR A 1 83 ? 7.314 -3.714 2.850 1.00 92.12 83 TYR A N 1
ATOM 632 C CA . TYR A 1 83 ? 8.039 -2.550 3.386 1.00 92.12 83 TYR A CA 1
ATOM 633 C C . TYR A 1 83 ? 8.411 -1.465 2.350 1.00 92.12 83 TYR A C 1
ATOM 635 O O . TYR A 1 83 ? 8.186 -0.296 2.641 1.00 92.12 83 TYR A O 1
ATOM 643 N N . PRO A 1 84 ? 8.919 -1.779 1.136 1.00 90.62 84 PRO A N 1
ATOM 644 C CA . PRO A 1 84 ? 9.268 -0.751 0.146 1.00 90.62 84 PRO A CA 1
ATOM 645 C C . PRO A 1 84 ? 8.070 0.033 -0.407 1.00 90.62 84 PRO A C 1
ATOM 647 O O . PRO A 1 84 ? 8.261 1.055 -1.062 1.00 90.62 84 PRO A O 1
ATOM 650 N N . SER A 1 85 ? 6.856 -0.483 -0.219 1.00 89.50 85 SER A N 1
ATOM 651 C CA . SER A 1 85 ? 5.609 0.144 -0.655 1.00 89.50 85 SER A CA 1
ATOM 652 C C . SER A 1 85 ? 4.897 0.892 0.472 1.00 89.50 85 SER A C 1
ATOM 654 O O . SER A 1 85 ? 3.964 1.624 0.176 1.00 89.50 85 SER A O 1
ATOM 656 N N . LEU A 1 86 ? 5.334 0.732 1.726 1.00 92.56 86 LEU A N 1
ATOM 657 C CA . LEU A 1 86 ? 4.748 1.387 2.894 1.00 92.56 86 LEU A CA 1
ATOM 658 C C . LEU A 1 86 ? 5.487 2.688 3.220 1.00 92.56 86 LEU A C 1
ATOM 660 O O . LEU A 1 86 ? 6.720 2.737 3.237 1.00 92.56 86 LEU A O 1
ATOM 664 N N . SER A 1 87 ? 4.735 3.736 3.538 1.00 93.38 87 SER A N 1
ATOM 665 C CA . SER A 1 87 ? 5.273 4.983 4.072 1.00 93.38 87 SER A CA 1
ATOM 666 C C . SER A 1 87 ? 5.563 4.884 5.577 1.00 93.38 87 SER A C 1
ATOM 668 O O . SER A 1 87 ? 5.141 3.962 6.281 1.00 93.38 87 SER A O 1
ATOM 670 N N . ALA A 1 88 ? 6.284 5.876 6.110 1.00 93.31 88 ALA A N 1
ATOM 671 C CA . ALA A 1 88 ? 6.525 5.971 7.550 1.00 93.31 88 ALA A CA 1
ATOM 672 C C . ALA A 1 88 ? 5.225 6.158 8.354 1.00 93.31 88 ALA A C 1
ATOM 674 O O . ALA A 1 88 ? 5.147 5.701 9.496 1.00 93.31 88 ALA A O 1
ATOM 675 N N . VAL A 1 89 ? 4.223 6.819 7.765 1.00 94.12 89 VAL A N 1
ATOM 676 C CA . VAL A 1 89 ? 2.910 7.031 8.384 1.00 94.12 89 VAL A CA 1
ATOM 677 C C . VAL A 1 89 ? 2.129 5.718 8.396 1.00 94.12 89 VAL A C 1
ATOM 679 O O . VAL A 1 89 ? 1.617 5.342 9.449 1.00 94.12 89 VAL A O 1
ATOM 682 N N . ASP A 1 90 ? 2.158 4.951 7.302 1.00 95.12 90 ASP A N 1
ATOM 683 C CA . ASP A 1 90 ? 1.488 3.644 7.206 1.00 95.12 90 ASP A CA 1
ATOM 684 C C . ASP A 1 90 ? 1.989 2.667 8.273 1.00 95.12 90 ASP A C 1
ATOM 686 O O . ASP A 1 90 ? 1.202 2.016 8.961 1.00 95.12 90 ASP A O 1
ATOM 690 N N . ILE A 1 91 ? 3.308 2.614 8.493 1.00 95.56 91 ILE A N 1
ATOM 691 C CA . ILE A 1 91 ? 3.906 1.776 9.545 1.00 95.56 91 ILE A CA 1
ATOM 692 C C . ILE A 1 91 ? 3.391 2.188 10.932 1.00 95.56 91 ILE A C 1
ATOM 694 O O . ILE A 1 91 ? 3.159 1.332 11.787 1.00 95.56 91 ILE A O 1
ATOM 698 N N . LYS A 1 92 ? 3.188 3.488 11.177 1.00 96.00 92 LYS A N 1
ATOM 699 C CA . LYS A 1 92 ? 2.636 3.979 12.448 1.00 96.00 92 LYS A CA 1
ATOM 700 C C . LYS A 1 92 ? 1.148 3.657 12.589 1.00 96.00 92 LYS A C 1
ATOM 702 O O . LYS A 1 92 ? 0.728 3.321 13.694 1.00 96.00 92 LYS A O 1
ATOM 707 N N . VAL A 1 93 ? 0.365 3.735 11.510 1.00 96.12 93 VAL A N 1
ATOM 708 C CA . VAL A 1 93 ? -1.060 3.353 11.497 1.00 96.12 93 VAL A CA 1
ATOM 709 C C . VAL A 1 93 ? -1.211 1.870 11.827 1.00 96.12 93 VAL A C 1
ATOM 711 O O . VAL A 1 93 ? -1.972 1.516 12.729 1.00 96.12 93 VAL A O 1
ATOM 714 N N . LEU A 1 94 ? -0.415 1.021 11.172 1.00 96.12 94 LEU A N 1
ATOM 715 C CA . LEU A 1 94 ? -0.312 -0.407 11.474 1.00 96.12 94 LEU A CA 1
ATOM 716 C C . LEU A 1 94 ? 0.087 -0.635 12.946 1.00 96.12 94 LEU A C 1
ATOM 718 O O . LEU A 1 94 ? -0.477 -1.483 13.639 1.00 96.12 94 LEU A O 1
ATOM 722 N N . ALA A 1 95 ? 1.045 0.145 13.463 1.00 96.69 95 ALA A N 1
ATOM 723 C CA . ALA A 1 95 ? 1.536 -0.001 14.839 1.00 96.69 95 ALA A CA 1
ATOM 724 C C . ALA A 1 95 ? 0.484 0.381 15.875 1.00 96.69 95 ALA A C 1
ATOM 726 O O . ALA A 1 95 ? 0.373 -0.266 16.918 1.00 96.69 95 ALA A O 1
ATOM 727 N N . LEU A 1 96 ? -0.313 1.404 15.574 1.00 96.31 96 LEU A N 1
ATOM 728 C CA . LEU A 1 96 ? -1.452 1.800 16.385 1.00 96.31 96 LEU A CA 1
ATOM 729 C C . LEU A 1 96 ? -2.517 0.697 16.405 1.00 96.31 96 LEU A C 1
ATOM 731 O O . LEU A 1 96 ? -3.056 0.408 17.471 1.00 96.31 96 LEU A O 1
ATOM 735 N N . THR A 1 97 ? -2.778 0.044 15.268 1.00 95.69 97 THR A N 1
ATOM 736 C CA . THR A 1 97 ? -3.724 -1.082 15.219 1.00 95.69 97 THR A CA 1
ATOM 737 C C . THR A 1 97 ? -3.246 -2.254 16.063 1.00 95.69 97 THR A C 1
ATOM 739 O O . THR A 1 97 ? -3.995 -2.740 16.904 1.00 95.69 97 THR A O 1
ATOM 742 N N . TYR A 1 98 ? -1.983 -2.658 15.914 1.00 95.62 98 TYR A N 1
ATOM 743 C CA . TYR A 1 98 ? -1.390 -3.723 16.726 1.00 95.62 98 TYR A CA 1
ATOM 744 C C . TYR A 1 98 ? -1.414 -3.407 18.229 1.00 95.62 98 TYR A C 1
ATOM 746 O O . TYR A 1 98 ? -1.668 -4.285 19.051 1.00 95.62 98 TYR A O 1
ATOM 754 N N . MET A 1 99 ? -1.160 -2.150 18.606 1.00 95.31 99 MET A N 1
ATOM 755 C CA . MET A 1 99 ? -1.211 -1.717 20.004 1.00 95.31 99 MET A CA 1
ATOM 756 C C . MET A 1 99 ? -2.622 -1.854 20.592 1.00 95.31 99 MET A C 1
ATOM 758 O O . MET A 1 99 ? -2.761 -2.362 21.701 1.00 95.31 99 MET A O 1
ATOM 762 N N . LEU A 1 100 ? -3.656 -1.443 19.851 1.00 94.62 100 LEU A N 1
ATOM 763 C CA . LEU A 1 100 ? -5.049 -1.577 20.288 1.00 94.62 100 LEU A CA 1
ATOM 764 C C . LEU A 1 100 ? -5.488 -3.045 20.356 1.00 94.62 100 LEU A C 1
ATOM 766 O O . LEU A 1 100 ? -6.153 -3.435 21.312 1.00 94.62 100 LEU A O 1
ATOM 770 N N . GLU A 1 101 ? -5.073 -3.874 19.396 1.00 93.31 101 GLU A N 1
ATOM 771 C CA . GLU A 1 101 ? -5.339 -5.318 19.420 1.00 93.31 101 GLU A CA 1
ATOM 772 C C . GLU A 1 101 ? -4.740 -5.970 20.675 1.00 93.31 101 GLU A C 1
ATOM 774 O O . GLU A 1 101 ? -5.419 -6.697 21.404 1.00 93.31 101 GLU A O 1
ATOM 779 N N . LYS A 1 102 ? -3.481 -5.635 20.987 1.00 93.25 102 LYS A N 1
ATOM 780 C CA . LYS A 1 102 ? -2.778 -6.125 22.178 1.00 93.25 102 LYS A CA 1
ATOM 781 C C . LYS A 1 102 ? -3.477 -5.721 23.482 1.00 93.25 102 LYS A C 1
ATOM 783 O O . LYS A 1 102 ? -3.426 -6.485 24.440 1.00 93.25 102 LYS A O 1
ATOM 788 N N . GLU A 1 103 ? -4.089 -4.539 23.536 1.00 93.00 103 GLU A N 1
ATOM 789 C CA . GLU A 1 103 ? -4.793 -4.032 24.723 1.00 93.00 103 GLU A CA 1
ATOM 790 C C . GLU A 1 103 ? -6.173 -4.666 24.927 1.00 93.00 103 GLU A C 1
ATOM 792 O O . GLU A 1 103 ? -6.575 -4.884 26.069 1.00 93.00 103 GLU A O 1
ATOM 797 N N . HIS A 1 104 ? -6.903 -4.946 23.845 1.00 90.56 104 HIS A N 1
ATOM 798 C CA . HIS A 1 104 ? -8.311 -5.346 23.922 1.00 90.56 104 HIS A CA 1
ATOM 799 C C . HIS A 1 104 ? -8.566 -6.839 23.711 1.00 90.56 104 HIS A C 1
ATOM 801 O O . HIS A 1 104 ? -9.536 -7.360 24.258 1.00 90.56 104 HIS A O 1
ATOM 807 N N . VAL A 1 105 ? -7.730 -7.519 22.927 1.00 88.44 105 VAL A N 1
ATOM 808 C CA . VAL A 1 105 ? -7.913 -8.933 22.557 1.00 88.44 105 VAL A CA 1
ATOM 809 C C . VAL A 1 105 ? -6.750 -9.784 23.054 1.00 88.44 105 VAL A C 1
ATOM 811 O O . VAL A 1 105 ? -6.965 -10.882 23.558 1.00 88.44 105 VAL A O 1
ATOM 814 N N . GLY A 1 106 ? -5.525 -9.266 22.945 1.00 90.00 106 GLY A N 1
ATOM 815 C CA . GLY A 1 106 ? -4.292 -9.982 23.272 1.00 90.00 106 GLY A CA 1
ATOM 816 C C . GLY A 1 106 ? -3.486 -10.368 22.028 1.00 90.00 106 GLY A C 1
ATOM 817 O O . GLY A 1 106 ? -3.771 -9.926 20.920 1.00 90.00 106 GLY A O 1
ATOM 818 N N . ILE A 1 107 ? -2.428 -11.167 22.213 1.00 86.38 107 ILE A N 1
ATOM 819 C CA . ILE A 1 107 ? -1.411 -11.445 21.171 1.00 86.38 107 ILE A CA 1
ATOM 820 C C . ILE A 1 107 ? -1.527 -12.874 20.612 1.00 86.38 107 ILE A C 1
ATOM 822 O O . ILE A 1 107 ? -0.910 -13.195 19.600 1.00 86.38 107 ILE A O 1
ATOM 826 N N . ASP A 1 108 ? -2.319 -13.744 21.236 1.00 86.00 108 ASP A N 1
ATOM 827 C CA . ASP A 1 108 ? -2.259 -15.193 20.992 1.00 86.00 108 ASP A CA 1
ATOM 828 C C . ASP A 1 108 ? -2.672 -15.604 19.571 1.00 86.00 108 ASP A C 1
ATOM 830 O O . ASP A 1 108 ? -2.168 -16.593 19.041 1.00 86.00 108 ASP A O 1
ATOM 834 N N . HIS A 1 109 ? -3.539 -14.822 18.925 1.00 85.62 109 HIS A N 1
ATOM 835 C CA . HIS A 1 109 ? -4.001 -15.065 17.556 1.00 85.62 109 HIS A CA 1
ATOM 836 C C . HIS A 1 109 ? -3.111 -14.408 16.481 1.00 85.62 109 HIS A C 1
ATOM 838 O O . HIS A 1 109 ? -3.322 -14.632 15.288 1.00 85.62 109 HIS A O 1
ATOM 844 N N . LEU A 1 110 ? -2.123 -13.593 16.874 1.00 86.75 11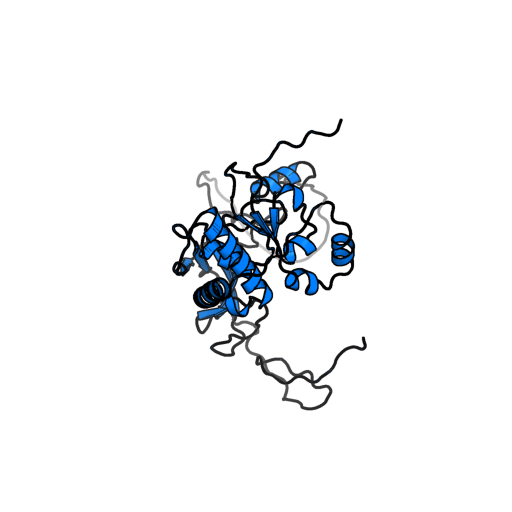0 LEU A N 1
ATOM 845 C CA . LEU A 1 110 ? -1.303 -12.822 15.942 1.00 86.75 110 LEU A CA 1
ATOM 846 C C . LEU A 1 110 ? -0.148 -13.649 15.375 1.00 86.75 110 LEU A C 1
ATOM 848 O O . LEU A 1 110 ? 0.604 -14.327 16.082 1.00 86.75 110 LEU A O 1
ATOM 852 N N . CYS A 1 111 ? 0.050 -13.532 14.067 1.00 85.50 111 CYS A N 1
ATOM 853 C CA . CYS A 1 111 ? 1.117 -14.222 13.360 1.00 85.50 111 CYS A CA 1
ATOM 854 C C . CYS A 1 111 ? 2.443 -13.459 13.500 1.00 85.50 111 CYS A C 1
ATOM 856 O O . CYS A 1 111 ? 2.574 -12.318 13.066 1.00 85.50 111 CYS A O 1
ATOM 858 N N . LYS A 1 112 ? 3.473 -14.109 14.060 1.00 83.62 112 LYS A N 1
ATOM 859 C CA . LYS A 1 112 ? 4.825 -13.522 14.210 1.00 83.62 112 LYS A CA 1
ATOM 860 C C . LYS A 1 112 ? 5.668 -13.586 12.934 1.00 83.62 112 LYS A C 1
ATOM 862 O O . LYS A 1 112 ? 6.649 -12.859 12.806 1.00 83.62 112 LYS A O 1
ATOM 867 N N . LYS A 1 113 ? 5.329 -14.490 12.0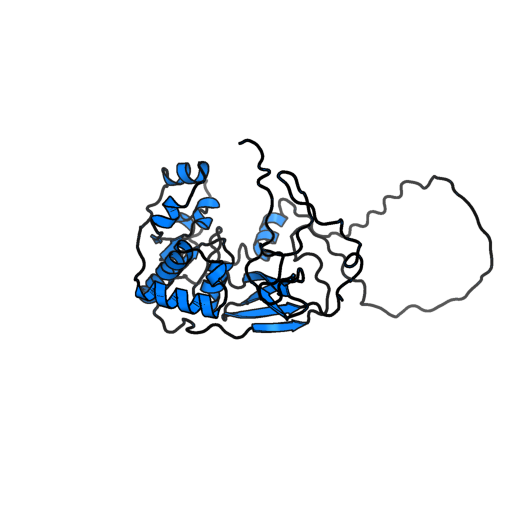15 1.00 84.12 113 LYS A N 1
ATOM 868 C CA . LYS A 1 113 ? 5.990 -14.658 10.717 1.00 84.12 113 LYS A CA 1
ATOM 869 C C . LYS A 1 113 ? 4.926 -14.888 9.645 1.00 84.12 113 LYS A C 1
ATOM 871 O O . LYS A 1 113 ? 3.966 -15.608 9.929 1.00 84.12 113 LYS A O 1
ATOM 876 N N . PRO A 1 114 ? 5.088 -14.319 8.440 1.00 84.19 114 PRO A N 1
ATOM 877 C CA . PRO A 1 114 ? 4.157 -14.567 7.350 1.00 84.19 114 PRO A CA 1
ATOM 878 C C . PRO A 1 114 ? 4.223 -16.028 6.896 1.00 84.19 114 PRO A C 1
ATOM 880 O O . PRO A 1 114 ? 5.284 -16.661 6.934 1.00 84.19 114 PRO A O 1
ATOM 883 N N . LYS A 1 115 ? 3.081 -16.566 6.457 1.00 81.38 115 LYS A N 1
ATOM 884 C CA . LYS A 1 115 ? 3.012 -17.904 5.857 1.00 81.38 115 LYS A CA 1
ATOM 885 C C . LYS A 1 115 ? 3.657 -17.899 4.468 1.00 81.38 115 LYS A C 1
ATOM 887 O O . LYS A 1 115 ? 3.754 -16.865 3.809 1.00 81.38 115 LYS A O 1
ATOM 892 N N . CYS A 1 116 ? 4.120 -19.070 4.037 1.00 72.56 116 CYS A N 1
ATOM 893 C CA . CYS A 1 116 ? 4.828 -19.224 2.768 1.00 72.56 116 CYS A CA 1
ATOM 894 C C . CYS A 1 116 ? 3.936 -18.885 1.558 1.00 72.56 116 CYS A C 1
ATOM 896 O O . CYS A 1 116 ? 2.708 -18.969 1.633 1.00 72.56 116 CYS A O 1
ATOM 898 N N . ILE A 1 117 ? 4.572 -18.514 0.444 1.00 80.62 117 ILE A N 1
ATOM 899 C CA . ILE A 1 117 ? 3.890 -18.229 -0.823 1.00 80.62 117 ILE A CA 1
ATOM 900 C C . ILE A 1 117 ? 3.700 -19.542 -1.584 1.00 80.62 117 ILE A C 1
ATOM 902 O O . ILE A 1 117 ? 4.675 -20.186 -1.969 1.00 80.62 117 ILE A O 1
ATOM 906 N N . GLU A 1 118 ? 2.452 -19.906 -1.861 1.00 82.94 118 GLU A N 1
ATOM 907 C CA . GLU A 1 118 ? 2.109 -21.039 -2.718 1.00 82.94 118 GLU A CA 1
ATOM 908 C C . GLU A 1 118 ? 1.939 -20.577 -4.169 1.00 82.94 118 GLU A C 1
ATOM 910 O O . GLU A 1 118 ? 1.182 -19.649 -4.464 1.00 82.94 118 GLU A O 1
ATOM 915 N N . VAL A 1 119 ? 2.623 -21.234 -5.107 1.00 82.75 119 VAL A N 1
ATOM 916 C CA . VAL A 1 119 ? 2.473 -20.952 -6.540 1.00 82.75 119 VAL A CA 1
ATOM 917 C C . VAL A 1 119 ? 1.459 -21.918 -7.134 1.00 82.75 119 VAL A C 1
ATOM 919 O O . VAL A 1 119 ? 1.676 -23.126 -7.137 1.00 82.75 119 VAL A O 1
ATOM 922 N N . GLN A 1 120 ? 0.367 -21.384 -7.677 1.00 80.19 120 GLN A N 1
ATOM 923 C CA . GLN A 1 120 ? -0.653 -22.165 -8.368 1.00 80.19 120 GLN A CA 1
ATOM 924 C C . GLN A 1 120 ? -0.639 -21.859 -9.867 1.00 80.19 120 GLN A C 1
ATOM 926 O O . GLN A 1 120 ? -0.739 -20.704 -10.296 1.00 80.19 120 GLN A O 1
ATOM 931 N N . GLY A 1 121 ? -0.536 -22.914 -10.677 1.00 74.50 121 GLY A N 1
ATOM 932 C CA . GLY A 1 121 ? -0.723 -22.822 -12.119 1.00 74.50 121 GLY A CA 1
ATOM 933 C C . GLY A 1 121 ? -2.200 -22.640 -12.449 1.00 74.50 121 GLY A C 1
ATOM 934 O O . GLY A 1 121 ? -3.009 -23.516 -12.156 1.00 74.50 121 GLY A O 1
ATOM 935 N N . THR A 1 122 ? -2.581 -21.521 -13.064 1.00 68.31 122 THR A N 1
ATOM 936 C CA . THR A 1 122 ? -3.954 -21.346 -13.552 1.00 68.31 122 THR A CA 1
ATOM 937 C C . THR A 1 122 ? -4.106 -21.961 -14.939 1.00 68.31 122 THR A C 1
ATOM 939 O O . THR A 1 122 ? -3.387 -21.615 -15.874 1.00 68.31 122 THR A O 1
ATOM 942 N N . ALA A 1 123 ? -5.065 -22.881 -15.081 1.00 54.25 123 ALA A N 1
ATOM 943 C CA . ALA A 1 123 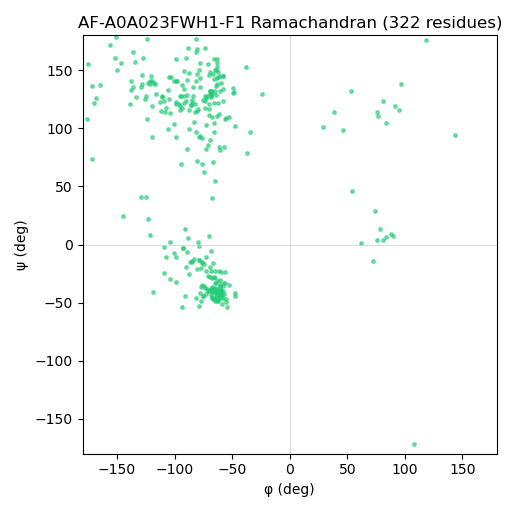? -5.329 -23.585 -16.336 1.00 54.25 123 ALA A CA 1
ATOM 944 C C . ALA A 1 123 ? -6.125 -22.756 -17.364 1.00 54.25 123 ALA A C 1
ATOM 946 O O . ALA A 1 123 ? -6.172 -23.142 -18.532 1.00 54.25 123 ALA A O 1
ATOM 947 N N . ALA A 1 124 ? -6.727 -21.634 -16.961 1.00 53.41 124 ALA A N 1
ATOM 948 C CA . ALA A 1 124 ? -7.524 -20.774 -17.831 1.00 53.41 124 ALA A CA 1
ATOM 949 C C . ALA A 1 124 ? -6.895 -19.376 -17.960 1.00 53.41 124 ALA A C 1
ATOM 951 O O . ALA A 1 124 ? -6.463 -18.800 -16.949 1.00 53.41 124 ALA A O 1
ATOM 952 N N . PRO A 1 125 ? -6.871 -18.779 -19.169 1.00 45.66 125 PRO A N 1
ATOM 953 C CA . PRO A 1 125 ? -6.697 -17.347 -19.295 1.00 45.66 125 PRO A CA 1
ATOM 954 C C . PRO A 1 125 ? -7.928 -16.693 -18.676 1.00 45.66 125 PRO A C 1
ATOM 956 O O . PRO A 1 125 ? -8.963 -16.557 -19.312 1.00 45.66 125 PRO A O 1
ATOM 959 N N . ARG A 1 126 ? -7.824 -16.279 -17.413 1.00 47.84 126 ARG A N 1
ATOM 960 C CA . ARG A 1 126 ? -8.777 -15.316 -16.871 1.00 47.84 126 ARG A CA 1
ATOM 961 C C . ARG A 1 126 ? -8.474 -13.978 -17.539 1.00 47.84 126 ARG A C 1
ATOM 963 O O . ARG A 1 126 ? -7.661 -13.196 -17.046 1.00 47.84 126 ARG A O 1
ATOM 970 N N . GLY A 1 127 ? -9.057 -13.784 -18.724 1.00 45.03 127 GLY A N 1
ATOM 971 C CA . GLY A 1 127 ? -9.391 -12.453 -19.207 1.00 45.03 127 GLY A CA 1
ATOM 972 C C . GLY A 1 127 ? -10.129 -11.744 -18.082 1.00 45.03 127 GLY A C 1
ATOM 973 O O . GLY A 1 127 ? -10.897 -12.396 -17.388 1.00 45.03 127 GLY A O 1
ATOM 974 N N . VAL A 1 128 ? -9.740 -10.490 -17.843 1.00 44.00 128 VAL A N 1
ATOM 975 C CA . VAL A 1 128 ? -10.375 -9.502 -16.960 1.00 44.00 128 VAL A CA 1
ATOM 976 C C . VAL A 1 128 ? -11.125 -10.131 -15.780 1.00 44.00 128 VAL A C 1
ATOM 978 O O . VAL A 1 128 ? -12.234 -10.630 -15.917 1.00 44.00 128 VAL A O 1
ATOM 981 N N . VAL A 1 129 ? -10.470 -10.106 -14.612 1.00 49.88 129 VAL A N 1
ATOM 982 C CA . VAL A 1 129 ? -11.087 -10.271 -13.281 1.00 49.88 129 VAL A CA 1
ATOM 983 C C . VAL A 1 129 ? -12.557 -9.880 -13.332 1.00 49.88 129 VAL A C 1
ATOM 985 O O . VAL A 1 129 ? -12.792 -8.793 -13.839 1.00 49.88 129 VAL A O 1
ATOM 988 N N . SER A 1 130 ? -13.457 -10.737 -12.828 1.00 50.91 130 SER A N 1
ATOM 989 C CA . SER A 1 130 ? -14.906 -10.540 -12.678 1.00 50.91 130 SER A CA 1
ATOM 990 C C . SER A 1 130 ? -15.255 -9.100 -12.295 1.00 50.91 130 SER A C 1
ATOM 992 O O . SER A 1 130 ? -15.444 -8.771 -11.129 1.00 50.91 130 SER A O 1
ATOM 994 N N . SER A 1 131 ? -15.245 -8.223 -13.286 1.00 50.53 131 SER A N 1
ATOM 995 C CA . SER A 1 131 ? -15.674 -6.850 -13.182 1.00 50.53 131 SER A CA 1
ATOM 996 C C . SER A 1 131 ? -17.131 -6.923 -13.576 1.00 50.53 131 SER A C 1
ATOM 998 O O . SER A 1 131 ? -17.414 -7.404 -14.680 1.00 50.53 131 SER A O 1
ATOM 1000 N N . PRO A 1 132 ? -18.047 -6.485 -12.705 1.00 49.22 132 PRO A N 1
ATOM 1001 C CA . PRO A 1 132 ? -19.442 -6.369 -13.079 1.00 49.22 132 PRO A CA 1
ATOM 1002 C C . PRO A 1 132 ? -19.547 -5.629 -14.417 1.00 49.22 132 PRO A C 1
ATOM 1004 O O . PRO A 1 132 ? -18.885 -4.605 -14.608 1.00 49.22 132 PRO A O 1
ATOM 1007 N N . GLY A 1 133 ? -20.311 -6.181 -15.360 1.00 54.75 133 GLY A N 1
ATOM 1008 C CA . GLY A 1 133 ? -20.478 -5.618 -16.704 1.00 54.75 133 GLY A CA 1
ATOM 1009 C C . GLY A 1 133 ? -19.396 -5.972 -17.736 1.00 54.75 133 GLY A C 1
ATOM 1010 O O . GLY A 1 133 ? -19.439 -5.432 -18.839 1.00 54.75 133 GLY A O 1
ATOM 1011 N N . PHE A 1 134 ? -18.435 -6.860 -17.435 1.00 54.62 134 PHE A N 1
ATOM 1012 C CA . PHE A 1 134 ? -17.513 -7.407 -18.442 1.00 54.62 134 PHE A CA 1
ATOM 1013 C C . PHE A 1 134 ? -17.864 -8.859 -18.786 1.00 54.62 134 PHE A C 1
ATOM 1015 O O . PHE A 1 134 ? -17.484 -9.796 -18.081 1.00 54.62 134 PHE A O 1
ATOM 1022 N N . PHE A 1 135 ? -18.563 -9.045 -19.903 1.00 55.59 135 PHE A N 1
ATOM 1023 C CA . PHE A 1 135 ? -18.921 -10.359 -20.431 1.00 55.59 135 PHE A CA 1
ATOM 1024 C C . PHE A 1 135 ? -17.706 -10.985 -21.126 1.00 55.59 135 PHE A C 1
ATOM 1026 O O . PHE A 1 135 ? -17.416 -10.727 -22.292 1.00 55.59 135 PHE A O 1
ATOM 1033 N N . GLY A 1 136 ? -16.940 -11.790 -20.390 1.00 44.12 136 GLY A N 1
ATOM 1034 C CA . GLY A 1 136 ? -15.995 -12.716 -21.004 1.00 44.12 136 GLY A CA 1
ATOM 1035 C C . GLY A 1 136 ? -16.774 -13.872 -21.621 1.00 44.12 136 GLY A C 1
ATOM 1036 O O . GLY A 1 136 ? -17.526 -14.534 -20.911 1.00 44.12 136 GLY A O 1
ATOM 1037 N N . THR A 1 137 ? -16.601 -14.132 -22.917 1.00 34.16 137 THR A N 1
ATOM 1038 C CA . THR A 1 137 ? -17.174 -15.326 -23.545 1.00 34.16 137 THR A CA 1
ATOM 1039 C C . THR A 1 137 ? -16.644 -16.571 -22.824 1.00 34.16 137 THR A C 1
ATOM 1041 O O . THR A 1 137 ? -15.421 -16.745 -22.720 1.00 34.16 137 THR A O 1
ATOM 1044 N N . PRO A 1 138 ? -17.509 -17.448 -22.284 1.00 35.69 138 PRO A N 1
ATOM 1045 C CA . PRO A 1 138 ? -17.040 -18.738 -21.824 1.00 35.69 138 PRO A CA 1
ATOM 1046 C C . PRO A 1 138 ? -16.531 -19.486 -23.056 1.00 35.69 138 PRO A C 1
ATOM 1048 O O . PRO A 1 138 ? -17.189 -19.542 -24.093 1.00 35.69 138 PRO A O 1
ATOM 1051 N N . SER A 1 139 ? -15.308 -20.006 -22.968 1.00 30.38 139 SER A N 1
ATOM 1052 C CA . SER A 1 139 ? -14.777 -20.918 -23.974 1.00 30.38 139 SER A CA 1
ATOM 1053 C C . SER A 1 139 ? -15.758 -22.080 -24.112 1.00 30.38 139 SER A C 1
ATOM 1055 O O . SER A 1 139 ? -15.884 -22.879 -23.186 1.00 30.38 139 SER A O 1
ATOM 1057 N N . ILE A 1 140 ? -16.465 -22.134 -25.244 1.00 32.72 140 ILE A N 1
ATOM 1058 C CA . ILE A 1 140 ? -17.273 -23.278 -25.664 1.00 32.72 140 ILE A CA 1
ATOM 1059 C C . ILE A 1 140 ? -16.351 -24.488 -25.608 1.00 32.72 140 ILE A C 1
ATOM 1061 O O . ILE A 1 140 ? -15.387 -24.541 -26.364 1.00 32.72 140 ILE A O 1
ATOM 1065 N N . ASN A 1 141 ? -16.584 -25.383 -24.654 1.00 34.84 141 ASN A N 1
ATOM 1066 C CA . ASN A 1 141 ? -16.096 -26.757 -24.649 1.00 34.84 141 ASN A CA 1
ATOM 1067 C C . ASN A 1 141 ? -16.750 -27.496 -23.482 1.00 34.84 141 ASN A C 1
ATOM 1069 O O . ASN A 1 141 ? -16.093 -27.745 -22.477 1.00 34.84 141 ASN A O 1
ATOM 1073 N N . THR A 1 142 ? -18.036 -27.823 -23.619 1.00 23.75 142 THR A N 1
ATOM 1074 C CA . THR A 1 142 ? -18.626 -29.044 -23.046 1.00 23.75 142 THR A CA 1
ATOM 1075 C C . THR A 1 142 ? -20.052 -29.221 -23.564 1.00 23.75 142 THR A C 1
ATOM 1077 O O . THR A 1 142 ? -20.820 -28.265 -23.526 1.00 23.75 142 THR A O 1
ATOM 1080 N N . LEU A 1 143 ? -20.366 -30.471 -23.937 1.00 25.86 143 LEU A N 1
ATOM 1081 C CA . LEU A 1 143 ? -21.666 -31.044 -24.328 1.00 25.86 143 LEU A CA 1
ATOM 1082 C C . LEU A 1 143 ? -22.064 -30.769 -25.798 1.00 25.86 143 LEU A C 1
ATOM 1084 O O . LEU A 1 143 ? -22.103 -29.625 -26.218 1.00 25.86 143 LEU A O 1
ATOM 1088 N N . GLU A 1 144 ? -22.346 -31.739 -26.670 1.00 27.39 144 GLU A N 1
ATOM 1089 C CA . GLU A 1 144 ? -22.590 -33.174 -26.504 1.00 27.39 144 GLU A CA 1
ATOM 1090 C C . GLU A 1 144 ? -22.501 -33.869 -27.880 1.00 27.39 144 GLU A C 1
ATOM 1092 O O . GLU A 1 144 ? -23.016 -33.376 -28.885 1.00 27.39 144 GLU A O 1
ATOM 1097 N N . GLU A 1 145 ? -21.852 -35.036 -27.916 1.00 26.69 145 GLU A N 1
ATOM 1098 C CA . GLU A 1 145 ? -22.053 -36.060 -28.942 1.00 26.69 145 GLU A CA 1
ATOM 1099 C C . GLU A 1 145 ? -23.481 -36.610 -28.821 1.00 26.69 145 GLU A C 1
ATOM 1101 O O . GLU A 1 145 ? -23.732 -37.414 -27.929 1.00 26.69 145 GLU A O 1
ATOM 1106 N N . ASN A 1 146 ? -24.401 -36.234 -29.715 1.00 27.80 146 ASN A N 1
ATOM 1107 C CA . ASN A 1 146 ? -25.356 -37.173 -30.326 1.00 27.80 146 ASN A CA 1
ATOM 1108 C C . ASN A 1 146 ? -26.227 -36.483 -31.390 1.00 27.80 146 ASN A C 1
ATOM 1110 O O . ASN A 1 146 ? -27.148 -35.750 -31.047 1.00 27.80 146 ASN A O 1
ATOM 1114 N N . ALA A 1 147 ? -25.995 -36.768 -32.673 1.00 26.44 147 ALA A N 1
ATOM 1115 C CA . ALA A 1 147 ? -27.053 -36.796 -33.689 1.00 26.44 147 ALA A CA 1
ATOM 1116 C C . ALA A 1 147 ? -26.532 -37.439 -34.981 1.00 26.44 147 ALA A C 1
ATOM 1118 O O . ALA A 1 147 ? -25.502 -37.060 -35.537 1.00 26.44 147 ALA A O 1
ATOM 1119 N N . GLN A 1 148 ? -27.258 -38.453 -35.440 1.00 27.62 148 GLN A N 1
ATOM 1120 C CA . GLN A 1 148 ? -26.977 -39.251 -36.624 1.00 27.62 148 GLN A CA 1
ATOM 1121 C C . GLN A 1 148 ? -27.150 -38.492 -37.955 1.00 27.62 148 GLN A C 1
ATOM 1123 O O . GLN A 1 148 ? -28.017 -37.642 -38.120 1.00 27.62 148 GLN A O 1
ATOM 1128 N N . LYS A 1 149 ? -26.311 -38.909 -38.915 1.00 23.19 149 LYS A N 1
ATOM 1129 C CA . LYS A 1 149 ? -26.297 -38.681 -40.380 1.00 23.19 149 LYS A CA 1
ATOM 1130 C C . LYS A 1 149 ? -27.686 -38.666 -41.061 1.00 23.19 149 LYS A C 1
ATOM 1132 O O . LYS A 1 149 ? -28.541 -39.457 -40.670 1.00 23.19 149 LYS A O 1
ATOM 1137 N N . PRO A 1 150 ? -27.848 -37.943 -42.195 1.00 24.62 150 PRO A N 1
ATOM 1138 C CA . PRO A 1 150 ? -27.520 -38.513 -43.524 1.00 24.62 150 PRO A CA 1
ATOM 1139 C C . PRO A 1 150 ? -26.774 -37.541 -44.478 1.00 24.62 150 PRO A C 1
ATOM 1141 O O . PRO A 1 150 ? -27.030 -36.348 -44.491 1.00 24.62 150 PRO A O 1
ATOM 1144 N N . LYS A 1 151 ? -25.682 -37.989 -45.133 1.00 22.59 151 LYS A N 1
ATOM 1145 C CA . LYS A 1 151 ? -25.516 -38.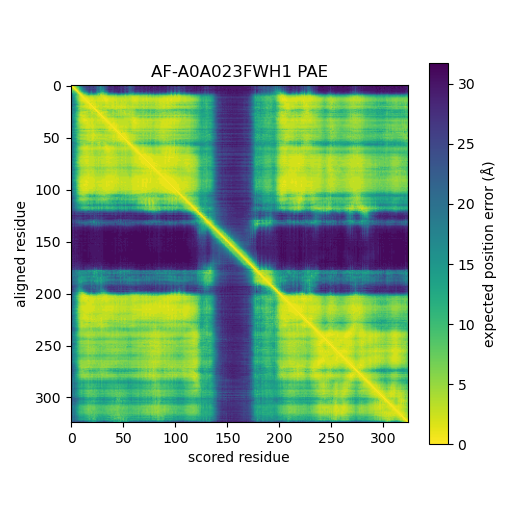214 -46.603 1.00 22.59 151 LYS A CA 1
ATOM 1146 C C . LYS A 1 151 ? -26.028 -37.052 -47.487 1.00 22.59 151 LYS A C 1
ATOM 1148 O O . LYS A 1 151 ? -27.229 -36.915 -47.642 1.00 22.59 151 LYS A O 1
ATOM 1153 N N . ALA A 1 152 ? -25.164 -36.153 -47.973 1.00 23.05 152 ALA A N 1
ATOM 1154 C CA . ALA A 1 152 ? -24.210 -36.253 -49.104 1.00 23.05 152 ALA A CA 1
ATOM 1155 C C . ALA A 1 152 ? -24.803 -35.702 -50.413 1.00 23.05 152 ALA A C 1
ATOM 1157 O O . ALA A 1 152 ? -25.731 -36.327 -50.900 1.00 23.05 152 ALA A O 1
ATOM 1158 N N . VAL A 1 153 ? -24.233 -34.613 -50.963 1.00 25.98 153 VAL A N 1
ATOM 1159 C CA . VAL A 1 153 ? -23.771 -34.424 -52.365 1.00 25.98 153 VAL A CA 1
ATOM 1160 C C . VAL A 1 153 ? -22.960 -33.107 -52.436 1.00 25.98 153 VAL A C 1
ATOM 1162 O O . VAL A 1 153 ? -23.467 -32.042 -52.108 1.00 25.98 153 VAL A O 1
ATOM 1165 N N . GLU A 1 154 ? -21.705 -33.205 -52.872 1.00 23.36 154 GLU A N 1
ATOM 1166 C CA . GLU A 1 154 ? -20.881 -32.154 -53.508 1.00 23.36 154 GLU A CA 1
ATOM 1167 C C . GLU A 1 154 ? -20.940 -32.399 -55.042 1.00 23.36 154 GLU A C 1
ATOM 1169 O O . GLU A 1 154 ? -21.219 -33.553 -55.394 1.00 23.36 154 GLU A O 1
ATOM 1174 N N . PRO A 1 155 ? -20.651 -31.447 -55.974 1.00 31.97 155 PRO A N 1
ATOM 1175 C CA . PRO A 1 155 ? -19.408 -30.658 -55.937 1.00 31.97 155 PRO A CA 1
ATOM 1176 C C . PRO A 1 155 ? -19.365 -29.259 -56.630 1.00 31.97 155 PRO A C 1
ATOM 1178 O O . PRO A 1 155 ? -20.210 -28.878 -57.433 1.00 31.97 155 PRO A O 1
ATOM 1181 N N . THR A 1 156 ? -18.239 -28.574 -56.371 1.00 20.75 156 THR A N 1
ATOM 1182 C CA . THR A 1 156 ? -17.397 -27.744 -57.278 1.00 20.75 156 THR A CA 1
ATOM 1183 C C . THR A 1 156 ? -17.783 -26.323 -57.749 1.00 20.75 156 THR A C 1
ATOM 1185 O O . THR A 1 156 ? -18.579 -26.136 -58.658 1.00 20.75 156 THR A O 1
ATOM 1188 N N . SER A 1 157 ? -16.945 -25.383 -57.272 1.00 24.12 157 SER A N 1
ATOM 1189 C CA . SER A 1 157 ? -16.028 -24.476 -58.010 1.00 24.12 157 SER A CA 1
ATOM 1190 C C . SER A 1 157 ? -16.408 -23.026 -58.376 1.00 24.12 157 SER A C 1
ATOM 1192 O O . SER A 1 157 ? -17.467 -22.760 -58.922 1.00 24.12 157 SER A O 1
ATOM 1194 N N . SER A 1 158 ? -15.376 -22.184 -58.166 1.00 23.22 158 SER A N 1
ATOM 1195 C CA . SER A 1 158 ? -14.979 -20.886 -58.758 1.00 23.22 158 SER A CA 1
ATOM 1196 C C . SER A 1 158 ? -15.580 -19.560 -58.257 1.00 23.22 158 SER A C 1
ATOM 1198 O O . SER A 1 158 ? -16.692 -19.204 -58.613 1.00 23.22 158 SER A O 1
ATOM 1200 N N . ALA A 1 159 ? -14.734 -18.849 -57.495 1.00 22.75 159 ALA A N 1
ATOM 1201 C CA . ALA A 1 159 ? -14.164 -17.506 -57.719 1.00 22.75 159 ALA A CA 1
ATOM 1202 C C . ALA A 1 159 ? -15.043 -16.265 -58.020 1.00 22.75 159 ALA A C 1
ATOM 1204 O O . ALA A 1 159 ? -15.794 -16.231 -58.987 1.00 22.75 159 ALA A O 1
ATOM 1205 N N . ASP A 1 160 ? -14.700 -15.221 -57.249 1.00 22.52 160 ASP A N 1
ATOM 1206 C CA . ASP A 1 160 ? -14.672 -13.774 -57.528 1.00 22.52 160 ASP A CA 1
ATOM 1207 C C . ASP A 1 160 ? -15.889 -12.858 -57.246 1.00 22.52 160 ASP A C 1
ATOM 1209 O O . ASP A 1 160 ? -16.947 -12.951 -57.854 1.00 22.52 160 ASP A O 1
ATOM 1213 N N . GLU A 1 161 ? -15.584 -11.892 -56.358 1.00 24.58 161 GLU A N 1
ATOM 1214 C CA . GLU A 1 161 ? -15.943 -10.459 -56.339 1.00 24.58 161 GLU A CA 1
ATOM 1215 C C . GLU A 1 161 ? -17.362 -9.998 -55.924 1.00 24.58 161 GLU A C 1
ATOM 1217 O O . GLU A 1 161 ? -18.348 -10.126 -56.638 1.00 24.58 161 GLU A O 1
ATOM 1222 N N . ALA A 1 162 ? -17.375 -9.363 -54.742 1.00 24.09 162 ALA A N 1
ATOM 1223 C CA . ALA A 1 162 ? -17.989 -8.076 -54.392 1.00 24.09 162 ALA A CA 1
ATOM 1224 C C . ALA A 1 162 ? -19.360 -7.679 -54.981 1.00 24.09 162 ALA A C 1
ATOM 1226 O O . ALA A 1 162 ? -19.446 -7.244 -56.123 1.00 24.09 162 ALA A O 1
ATOM 1227 N N . SER A 1 163 ? -20.368 -7.574 -54.106 1.00 25.58 163 SER A N 1
ATOM 1228 C CA . SER A 1 163 ? -21.067 -6.305 -53.827 1.00 25.58 163 SER A CA 1
ATOM 1229 C C . SER A 1 163 ? -22.093 -6.463 -52.702 1.00 25.58 163 SER A C 1
ATOM 1231 O O . SER A 1 163 ? -22.572 -7.556 -52.418 1.00 25.58 163 SER A O 1
ATOM 1233 N N . GLU A 1 164 ? -22.356 -5.331 -52.067 1.00 25.78 164 GLU A N 1
ATOM 1234 C CA . GLU A 1 164 ? -23.211 -5.056 -50.916 1.00 25.78 164 GLU A CA 1
ATOM 1235 C C . GLU A 1 164 ? -24.679 -5.467 -51.112 1.00 25.78 164 GLU A C 1
ATOM 1237 O O . GLU A 1 164 ? -25.203 -5.353 -52.215 1.00 25.78 164 GLU A O 1
ATOM 1242 N N . ASP A 1 165 ? -25.292 -5.927 -50.016 1.00 24.73 165 ASP A N 1
ATOM 1243 C CA . ASP A 1 165 ? -26.682 -5.707 -49.569 1.00 24.73 165 ASP A CA 1
ATOM 1244 C C . ASP A 1 165 ? -27.214 -6.983 -48.911 1.00 24.73 165 ASP A C 1
ATOM 1246 O O . ASP A 1 165 ? -27.731 -7.871 -49.580 1.00 24.73 165 ASP A O 1
ATOM 1250 N N . GLU A 1 166 ? -27.108 -7.077 -47.582 1.00 28.06 166 GLU A N 1
ATOM 1251 C CA . GLU A 1 166 ? -27.931 -8.026 -46.835 1.00 28.06 166 GLU A CA 1
ATOM 1252 C C . GLU A 1 166 ? -28.643 -7.345 -45.681 1.00 28.06 166 GLU A C 1
ATOM 1254 O O . GLU A 1 166 ? -28.106 -6.496 -44.962 1.00 28.06 166 GLU A O 1
ATOM 1259 N N . ALA A 1 167 ? -29.909 -7.722 -45.614 1.00 28.11 167 ALA A N 1
ATOM 1260 C CA . ALA A 1 167 ? -30.961 -7.123 -44.848 1.00 28.11 167 ALA A CA 1
ATOM 1261 C C . ALA A 1 167 ? -30.715 -7.217 -43.343 1.00 28.11 167 ALA A C 1
ATOM 1263 O O . ALA A 1 167 ? -30.144 -8.167 -42.812 1.00 28.11 167 ALA A O 1
ATOM 1264 N N . ASP A 1 168 ? -31.254 -6.200 -42.682 1.00 32.66 168 ASP A N 1
ATOM 1265 C CA . ASP A 1 168 ? -31.761 -6.213 -41.321 1.00 32.66 168 ASP A CA 1
ATOM 1266 C C . ASP A 1 168 ? -32.411 -7.566 -40.965 1.00 32.66 168 ASP A C 1
ATOM 1268 O O . ASP A 1 168 ? -33.573 -7.832 -41.276 1.00 32.66 168 ASP A O 1
ATOM 1272 N N . VAL A 1 169 ? -31.633 -8.433 -40.319 1.00 29.19 169 VAL A N 1
ATOM 1273 C CA . VAL A 1 169 ? -32.144 -9.533 -39.507 1.00 29.19 169 VAL A CA 1
ATOM 1274 C C . VAL A 1 169 ? -31.616 -9.296 -38.103 1.00 29.19 169 VAL A C 1
ATOM 1276 O O . VAL A 1 169 ? -30.503 -9.674 -37.736 1.00 29.19 169 VAL A O 1
ATOM 1279 N N . THR A 1 170 ? -32.442 -8.612 -37.320 1.00 32.59 170 THR A N 1
ATOM 1280 C CA . THR A 1 170 ? -32.408 -8.614 -35.864 1.00 32.59 170 THR A CA 1
ATOM 1281 C C . THR A 1 170 ? -32.555 -10.051 -35.362 1.00 32.59 170 THR A C 1
ATOM 1283 O O . THR A 1 170 ? -33.654 -10.498 -35.035 1.00 32.59 170 THR A O 1
ATOM 1286 N N . GLU A 1 171 ? -31.457 -10.802 -35.300 1.00 27.09 171 GLU A N 1
ATOM 1287 C CA . GLU A 1 171 ? -31.391 -11.958 -34.415 1.00 27.09 171 GLU A CA 1
ATOM 1288 C C . GLU A 1 171 ? -31.125 -11.427 -33.004 1.00 27.09 171 GLU A C 1
ATOM 1290 O O . GLU A 1 171 ? -29.997 -11.154 -32.589 1.00 27.09 171 GLU A O 1
ATOM 1295 N N . GLU A 1 172 ? -32.229 -11.206 -32.288 1.00 32.12 172 GLU A N 1
ATOM 1296 C CA . GLU A 1 172 ? -32.269 -11.033 -30.843 1.00 32.12 172 GLU A CA 1
ATOM 1297 C C . GLU A 1 172 ? -31.736 -12.308 -30.182 1.00 32.12 172 GLU A C 1
ATOM 1299 O O . GLU A 1 172 ? -32.477 -13.172 -29.713 1.00 32.12 172 GLU A O 1
ATOM 1304 N N . TYR A 1 173 ? -30.414 -12.434 -30.113 1.00 29.72 173 TYR A N 1
ATOM 1305 C CA . TYR A 1 173 ? -29.791 -13.315 -29.142 1.00 29.72 173 TYR A CA 1
ATOM 1306 C C . TYR A 1 173 ? -29.936 -12.644 -27.775 1.00 29.72 173 TYR A C 1
ATOM 1308 O O . TYR A 1 173 ? -29.025 -11.969 -27.288 1.00 29.72 173 TYR A O 1
ATOM 1316 N N . SER A 1 174 ? -31.108 -12.825 -27.159 1.00 39.19 174 SER A N 1
ATOM 1317 C CA . SER A 1 174 ? -31.323 -12.622 -25.725 1.00 39.19 174 SER A CA 1
ATOM 1318 C C . SER A 1 174 ? -30.514 -13.680 -24.973 1.00 39.19 174 SER A C 1
ATOM 1320 O O . SER A 1 174 ? -31.023 -14.670 -24.457 1.00 39.19 174 SER A O 1
ATOM 1322 N N . SER A 1 175 ? -29.193 -13.523 -24.992 1.00 40.34 175 SER A N 1
ATOM 1323 C CA . SER A 1 175 ? -28.357 -14.057 -23.936 1.00 40.34 175 SER A CA 1
ATOM 1324 C C . SER A 1 175 ? -28.446 -13.034 -22.823 1.00 40.34 175 SER A C 1
ATOM 1326 O O . SER A 1 175 ? -27.735 -12.029 -22.854 1.00 40.34 175 SER A O 1
ATOM 1328 N N . ASP A 1 176 ? -29.336 -13.305 -21.875 1.00 42.31 176 ASP A N 1
ATOM 1329 C CA . ASP A 1 176 ? -29.636 -12.537 -20.664 1.00 42.31 176 ASP A CA 1
ATOM 1330 C C . ASP A 1 176 ? -28.428 -12.502 -19.708 1.00 42.31 176 ASP A C 1
ATOM 1332 O O . ASP A 1 176 ? -28.484 -12.901 -18.548 1.00 42.31 176 ASP A O 1
ATOM 1336 N N . GLY A 1 177 ? -27.280 -12.056 -20.212 1.00 52.72 177 GLY A N 1
ATOM 1337 C CA . GLY A 1 177 ? -26.120 -11.720 -19.414 1.00 52.72 177 GLY A CA 1
ATOM 1338 C C . GLY A 1 177 ? -26.452 -10.454 -18.643 1.00 52.72 177 GLY A C 1
ATOM 1339 O O . GLY A 1 177 ? -26.608 -9.388 -19.235 1.00 52.72 177 GLY A O 1
ATOM 1340 N N . GLU A 1 178 ? -26.583 -10.593 -17.327 1.00 68.88 178 GLU A N 1
ATOM 1341 C CA . GLU A 1 178 ? -27.027 -9.565 -16.385 1.00 68.88 178 GLU A CA 1
ATOM 1342 C C . GLU A 1 178 ? -26.324 -8.219 -16.592 1.00 68.88 178 GLU A C 1
ATOM 1344 O O . GLU A 1 178 ? -25.189 -7.979 -16.168 1.00 68.88 178 GLU A O 1
ATOM 1349 N N . TRP A 1 179 ? -27.040 -7.301 -17.237 1.00 75.69 179 TRP A N 1
ATOM 1350 C CA . TRP A 1 179 ? -26.695 -5.891 -17.249 1.00 75.69 179 TRP A CA 1
ATOM 1351 C C . TRP A 1 179 ? -26.644 -5.366 -15.814 1.00 75.69 179 TRP A C 1
ATOM 1353 O O . TRP A 1 179 ? -27.461 -5.734 -14.967 1.00 75.69 179 TRP A O 1
ATOM 1363 N N . ILE A 1 180 ? -25.722 -4.440 -15.540 1.00 74.00 180 ILE A N 1
ATOM 1364 C CA . ILE A 1 180 ? -25.763 -3.678 -14.290 1.00 74.00 180 ILE A CA 1
ATOM 1365 C C . ILE A 1 180 ? -26.971 -2.739 -14.366 1.00 74.00 180 ILE A C 1
ATOM 1367 O O . ILE A 1 180 ? -26.875 -1.611 -14.849 1.00 74.00 180 ILE A O 1
ATOM 1371 N N . THR A 1 181 ? -28.126 -3.213 -13.916 1.00 82.88 181 THR A N 1
ATOM 1372 C CA . THR A 1 181 ? -29.347 -2.416 -13.820 1.00 82.88 181 THR A CA 1
ATOM 1373 C C . THR A 1 181 ? -29.432 -1.738 -12.446 1.00 82.88 181 THR A C 1
ATOM 1375 O O . THR A 1 181 ? -28.795 -2.182 -11.483 1.00 82.88 181 THR A O 1
ATOM 1378 N N . PRO A 1 182 ? -30.243 -0.674 -12.296 1.00 79.00 182 PRO A N 1
ATOM 1379 C CA . PRO A 1 182 ? -30.522 -0.079 -10.988 1.00 79.00 182 PRO A CA 1
ATOM 1380 C C . PRO A 1 182 ? -31.088 -1.069 -9.954 1.00 79.00 182 PRO A C 1
ATOM 1382 O O . PRO A 1 182 ? -30.932 -0.831 -8.760 1.00 79.00 182 PRO A O 1
ATOM 1385 N N . GLY A 1 183 ? -31.713 -2.172 -10.390 1.00 79.12 183 GLY A N 1
ATOM 1386 C CA . GLY A 1 183 ? -32.158 -3.260 -9.511 1.00 79.12 183 GLY A CA 1
ATOM 1387 C C . GLY A 1 183 ? -31.004 -4.168 -9.078 1.00 79.12 183 GLY A C 1
ATOM 1388 O O . GLY A 1 183 ? -30.792 -4.379 -7.884 1.00 79.12 183 GLY A O 1
ATOM 1389 N N . ASN A 1 184 ? -30.182 -4.607 -10.034 1.00 76.38 184 ASN A N 1
ATOM 1390 C CA . ASN A 1 184 ? -29.105 -5.571 -9.795 1.00 76.38 184 ASN A CA 1
ATOM 1391 C C . ASN A 1 184 ? -27.888 -4.940 -9.101 1.00 76.38 184 ASN A C 1
ATOM 1393 O O . ASN A 1 184 ? -27.052 -5.648 -8.548 1.00 76.38 184 AS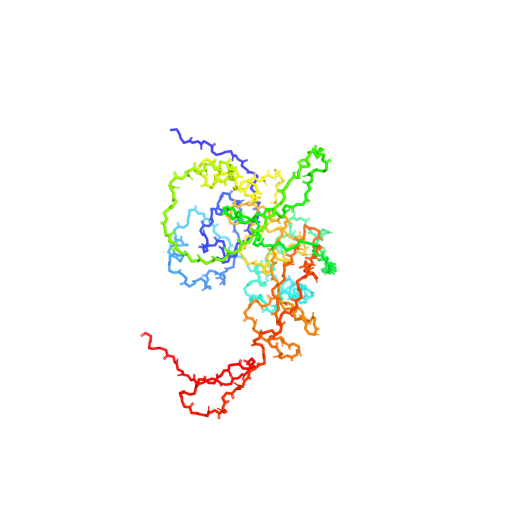N A O 1
ATOM 1397 N N . ILE A 1 185 ? -27.768 -3.605 -9.069 1.00 78.00 185 ILE A N 1
ATOM 1398 C CA . ILE A 1 185 ? -26.622 -2.924 -8.448 1.00 78.00 185 ILE A CA 1
ATOM 1399 C C . ILE A 1 185 ? -26.449 -3.282 -6.969 1.00 78.00 185 ILE A C 1
ATOM 1401 O O . ILE A 1 185 ? -25.325 -3.313 -6.477 1.00 78.00 185 ILE A O 1
ATOM 1405 N N . THR A 1 186 ? -27.541 -3.539 -6.245 1.00 69.69 186 THR A N 1
ATOM 1406 C CA . THR A 1 186 ? -27.471 -3.893 -4.820 1.00 69.69 186 THR A CA 1
ATOM 1407 C C . THR A 1 186 ? -27.010 -5.334 -4.620 1.00 69.69 186 THR A C 1
ATOM 1409 O O . THR A 1 186 ? -26.244 -5.589 -3.696 1.00 69.69 186 THR A O 1
ATOM 1412 N N . GLU A 1 187 ? -27.399 -6.242 -5.513 1.00 67.31 187 GLU A N 1
ATOM 1413 C CA . GLU A 1 187 ? -27.042 -7.666 -5.510 1.00 67.31 187 GLU A CA 1
ATOM 1414 C C . GLU A 1 187 ? -25.609 -7.894 -5.979 1.00 67.31 187 GLU A C 1
ATOM 1416 O O . GLU A 1 187 ? -24.840 -8.540 -5.278 1.00 67.31 187 GLU A O 1
ATOM 1421 N N . ILE A 1 188 ? -25.198 -7.228 -7.058 1.00 68.31 188 ILE A N 1
ATOM 1422 C CA . ILE A 1 188 ? -23.807 -7.181 -7.527 1.00 68.31 188 ILE A CA 1
ATOM 1423 C C . ILE A 1 188 ? -22.892 -6.631 -6.430 1.00 68.31 188 ILE A C 1
ATOM 1425 O O . ILE A 1 188 ? -21.787 -7.127 -6.213 1.00 68.31 188 ILE A O 1
ATOM 1429 N N . LYS A 1 189 ? -23.355 -5.612 -5.697 1.00 61.69 189 LYS A N 1
ATOM 1430 C CA . LYS A 1 189 ? -22.675 -5.151 -4.487 1.00 61.69 189 LYS A CA 1
ATOM 1431 C C . LYS A 1 189 ? -22.570 -6.303 -3.473 1.00 61.69 189 LYS A C 1
ATOM 1433 O O . LYS A 1 189 ? -21.459 -6.594 -3.042 1.00 61.69 189 LYS A O 1
ATOM 1438 N N . LYS A 1 190 ? -23.653 -7.018 -3.137 1.00 57.84 190 LYS A N 1
ATOM 1439 C CA . LYS A 1 190 ? -23.594 -8.172 -2.205 1.00 57.84 190 LYS A CA 1
ATOM 1440 C C . LYS A 1 190 ? -22.594 -9.245 -2.643 1.00 57.84 190 LYS A C 1
ATOM 1442 O O . LYS A 1 190 ? -21.768 -9.644 -1.826 1.00 57.84 190 LYS A O 1
ATOM 1447 N N . GLU A 1 191 ? -22.645 -9.675 -3.903 1.00 57.62 191 GLU A N 1
ATOM 1448 C CA . GLU A 1 191 ? -21.792 -10.731 -4.472 1.00 57.62 191 GLU A CA 1
ATOM 1449 C C . GLU A 1 191 ? -20.310 -10.358 -4.510 1.00 57.62 191 GLU A C 1
ATOM 1451 O O . GLU A 1 191 ? -19.446 -11.203 -4.282 1.00 57.62 191 GLU A O 1
ATOM 1456 N N . MET A 1 192 ? -19.997 -9.075 -4.706 1.00 57.88 192 MET A N 1
ATOM 1457 C CA . MET A 1 192 ? -18.632 -8.544 -4.596 1.00 57.88 192 MET A CA 1
ATOM 1458 C C . MET A 1 192 ? -18.118 -8.515 -3.144 1.00 57.88 192 MET A C 1
ATOM 1460 O O . MET A 1 192 ? -17.044 -7.974 -2.879 1.00 57.88 192 MET A O 1
ATOM 1464 N N . GLY A 1 193 ? -18.869 -9.089 -2.199 1.00 47.94 193 GLY A N 1
ATOM 1465 C CA . GLY A 1 193 ? -18.573 -9.050 -0.777 1.00 47.94 193 GLY A CA 1
ATOM 1466 C C . GLY A 1 193 ? -18.858 -7.682 -0.167 1.00 47.94 193 GLY A C 1
ATOM 1467 O O . GLY A 1 193 ? -18.173 -7.332 0.786 1.00 47.94 193 GLY A O 1
ATOM 1468 N N . LEU A 1 194 ? -19.825 -6.915 -0.709 1.00 47.12 194 LEU A N 1
ATOM 1469 C CA . LEU A 1 194 ? -20.261 -5.612 -0.178 1.00 47.12 194 LEU A CA 1
ATOM 1470 C C . LEU A 1 194 ? -21.457 -5.692 0.798 1.00 47.12 194 LEU A C 1
ATOM 1472 O O . LEU A 1 194 ? -21.828 -4.662 1.350 1.00 47.12 194 LEU A O 1
ATOM 1476 N N . LEU A 1 195 ? -22.066 -6.862 1.060 1.00 37.09 195 LEU A N 1
ATOM 1477 C CA . LEU A 1 195 ? -23.154 -6.974 2.061 1.00 37.09 195 LEU A CA 1
ATOM 1478 C C . LEU A 1 195 ? -23.198 -8.287 2.880 1.00 37.09 195 LEU A C 1
ATOM 1480 O O . LEU A 1 195 ? -24.245 -8.636 3.418 1.00 37.09 195 LEU A O 1
ATOM 1484 N N . THR A 1 196 ? -22.092 -9.014 3.047 1.00 35.31 196 THR A N 1
ATOM 1485 C CA . THR A 1 196 ? -21.995 -10.068 4.078 1.00 35.31 196 THR A CA 1
ATOM 1486 C C . THR A 1 196 ? -21.480 -9.485 5.396 1.00 35.31 196 THR A C 1
ATOM 1488 O O . THR A 1 196 ? -20.286 -9.548 5.696 1.00 35.31 196 THR A O 1
ATOM 1491 N N . LEU A 1 197 ? -22.379 -8.885 6.179 1.00 42.88 197 LEU A N 1
ATOM 1492 C CA . LEU A 1 197 ? -22.159 -8.674 7.609 1.00 42.88 197 LEU A CA 1
ATOM 1493 C C . LEU A 1 197 ? -22.386 -10.021 8.303 1.00 42.88 197 LEU A C 1
ATOM 1495 O O . LEU A 1 197 ? -23.509 -10.364 8.653 1.00 42.88 197 LEU A O 1
ATOM 1499 N N . GLU A 1 198 ? -21.332 -10.814 8.473 1.00 43.94 198 GLU A N 1
ATOM 1500 C CA . GLU A 1 198 ? -21.361 -11.801 9.550 1.00 43.94 198 GLU A CA 1
ATOM 1501 C C . GLU A 1 198 ? -21.267 -11.016 10.862 1.00 43.94 198 GLU A C 1
ATOM 1503 O O . GLU A 1 198 ? -20.325 -10.251 11.065 1.00 43.94 198 GLU A O 1
ATOM 1508 N N . GLU A 1 199 ? -22.282 -11.170 11.713 1.00 52.69 199 GLU A N 1
ATOM 1509 C CA . GLU A 1 199 ? -22.525 -10.452 12.973 1.00 52.69 199 GLU A CA 1
ATOM 1510 C C . GLU A 1 199 ? -21.499 -10.780 14.078 1.00 52.69 199 GLU A C 1
ATOM 1512 O O . GLU A 1 199 ? -21.842 -10.933 15.249 1.00 52.69 199 GLU A O 1
ATOM 1517 N N . VAL A 1 200 ? -20.218 -10.916 13.739 1.00 56.62 200 VAL A N 1
ATOM 1518 C CA . VAL A 1 200 ? -19.162 -11.060 14.738 1.00 56.62 200 VAL A CA 1
ATOM 1519 C C . VAL A 1 200 ? -18.703 -9.657 15.127 1.00 56.62 200 VAL A C 1
ATOM 1521 O O . VAL A 1 200 ? -18.171 -8.939 14.279 1.00 56.62 200 VAL A O 1
ATOM 1524 N N . PRO A 1 201 ? -18.884 -9.228 16.390 1.00 67.94 201 PRO A N 1
ATOM 1525 C CA . PRO A 1 201 ? -18.401 -7.930 16.832 1.00 67.94 201 PRO A CA 1
ATOM 1526 C C . PRO A 1 201 ? -16.874 -7.905 16.737 1.00 67.94 201 PRO A C 1
ATOM 1528 O O . PRO A 1 201 ? -16.179 -8.581 17.496 1.00 67.94 201 PRO A O 1
ATOM 1531 N N . ILE A 1 202 ? -16.350 -7.123 15.795 1.00 79.81 202 ILE A N 1
ATOM 1532 C CA . ILE A 1 202 ? -14.910 -6.965 15.601 1.00 79.81 202 ILE A CA 1
ATOM 1533 C C . ILE A 1 202 ? -14.407 -5.968 16.658 1.00 79.81 202 ILE A C 1
ATOM 1535 O O . ILE A 1 202 ? -14.825 -4.807 16.657 1.00 79.81 202 ILE A O 1
ATOM 1539 N N . PRO A 1 203 ? -13.534 -6.376 17.594 1.00 88.19 203 PRO A N 1
ATOM 1540 C CA . PRO A 1 203 ? -13.081 -5.494 18.667 1.00 88.19 203 PRO A CA 1
ATOM 1541 C C . PRO A 1 203 ? -12.203 -4.356 18.138 1.00 88.19 203 PRO A C 1
ATOM 1543 O O . PRO A 1 203 ? -12.397 -3.203 18.526 1.00 88.19 203 PRO A O 1
ATOM 1546 N N . VAL A 1 204 ? -11.272 -4.663 17.234 1.00 91.50 204 VAL A N 1
ATOM 1547 C CA . VAL A 1 204 ? -10.343 -3.696 16.648 1.00 91.50 204 VAL A CA 1
ATOM 1548 C C . VAL A 1 204 ? -10.245 -3.939 15.146 1.00 91.50 204 VAL A C 1
ATOM 1550 O O . VAL A 1 204 ? -10.138 -5.080 14.697 1.00 91.50 204 VAL A O 1
ATOM 1553 N N . ALA A 1 205 ? -10.281 -2.866 14.359 1.00 92.81 205 ALA A N 1
ATOM 1554 C CA . ALA A 1 205 ? -10.033 -2.943 12.926 1.00 92.81 205 ALA A CA 1
ATOM 1555 C C . ALA A 1 205 ? -9.348 -1.686 12.388 1.00 92.81 205 ALA A C 1
ATOM 1557 O O . ALA A 1 205 ? -9.484 -0.598 12.951 1.00 92.81 205 ALA A O 1
ATOM 1558 N N . CYS A 1 206 ? -8.651 -1.832 11.262 1.00 94.12 206 CYS A N 1
ATOM 1559 C CA . CYS A 1 206 ? -8.128 -0.707 10.489 1.00 94.12 206 CYS A CA 1
ATOM 1560 C C . CYS A 1 206 ? -8.942 -0.498 9.216 1.00 94.12 206 CYS A C 1
ATOM 1562 O O . CYS A 1 206 ? -9.117 -1.441 8.447 1.00 94.12 206 CYS A O 1
ATOM 1564 N N . ILE A 1 207 ? -9.333 0.741 8.930 1.00 92.44 207 ILE A N 1
ATOM 1565 C CA . ILE A 1 207 ? -9.774 1.139 7.593 1.00 92.44 207 ILE A CA 1
ATOM 1566 C C . ILE A 1 207 ? -8.570 1.624 6.809 1.00 92.44 207 ILE A C 1
ATOM 1568 O O . ILE A 1 207 ? -7.904 2.569 7.226 1.00 92.44 207 ILE A O 1
ATOM 1572 N N . SER A 1 208 ? -8.324 1.001 5.661 1.00 91.12 208 SER A N 1
ATOM 1573 C CA . SER A 1 208 ? -7.358 1.467 4.669 1.00 91.12 208 SER A CA 1
ATOM 1574 C C . SER A 1 208 ? -7.809 1.054 3.276 1.00 91.12 208 SER A C 1
ATOM 1576 O O . SER A 1 208 ? -8.459 0.025 3.094 1.00 91.12 208 SER A O 1
ATOM 1578 N N . THR A 1 209 ? -7.448 1.860 2.282 1.00 89.19 209 THR A N 1
ATOM 1579 C CA . THR A 1 209 ? -7.637 1.544 0.862 1.00 89.19 209 THR A CA 1
ATOM 1580 C C . THR A 1 209 ? -6.359 1.043 0.197 1.00 89.19 209 THR A C 1
ATOM 1582 O O . THR A 1 209 ? -6.406 0.663 -0.971 1.00 89.19 209 THR A O 1
ATOM 1585 N N . ASP A 1 210 ? -5.218 1.084 0.891 1.00 90.19 210 ASP A N 1
ATOM 1586 C CA . ASP A 1 210 ? -3.943 0.647 0.331 1.00 90.19 210 ASP A CA 1
ATOM 1587 C C . ASP A 1 210 ? -3.786 -0.871 0.470 1.00 90.19 210 ASP A C 1
ATOM 1589 O O . ASP A 1 210 ? -3.902 -1.453 1.553 1.00 90.19 210 ASP A O 1
ATOM 1593 N N . PHE A 1 211 ? -3.475 -1.519 -0.648 1.00 88.81 211 PHE A N 1
ATOM 1594 C CA . PHE A 1 211 ? -3.204 -2.945 -0.703 1.00 88.81 211 PHE A CA 1
ATOM 1595 C C . PHE A 1 211 ? -2.011 -3.355 0.166 1.00 88.81 211 PHE A C 1
ATOM 1597 O O . PHE A 1 211 ? -2.047 -4.437 0.744 1.00 88.81 211 PHE A O 1
ATOM 1604 N N . ALA A 1 212 ? -0.962 -2.532 0.276 1.00 90.88 212 ALA A N 1
ATOM 1605 C CA . ALA A 1 212 ? 0.206 -2.863 1.092 1.00 90.88 212 ALA A CA 1
ATOM 1606 C C . ALA A 1 212 ? -0.165 -2.938 2.582 1.00 90.88 212 ALA A C 1
ATOM 1608 O O . ALA A 1 212 ? 0.162 -3.920 3.249 1.00 90.88 212 ALA A O 1
ATOM 1609 N N . VAL A 1 213 ? -0.921 -1.954 3.077 1.00 93.06 213 VAL A N 1
ATOM 1610 C CA . VAL A 1 213 ? -1.419 -1.906 4.462 1.00 93.06 213 VAL A CA 1
ATOM 1611 C C . VAL A 1 213 ? -2.342 -3.093 4.743 1.00 93.06 213 VAL A C 1
ATOM 1613 O O . VAL A 1 213 ? -2.130 -3.827 5.709 1.00 93.06 213 VAL A O 1
ATOM 1616 N N . GLN A 1 214 ? -3.316 -3.350 3.864 1.00 91.56 214 GLN A N 1
ATOM 1617 C CA . GLN A 1 214 ? -4.240 -4.483 3.993 1.00 91.56 214 GLN A CA 1
ATOM 1618 C C . GLN A 1 214 ? -3.514 -5.837 3.999 1.00 91.56 214 GLN A C 1
ATOM 1620 O O . GLN A 1 214 ? -3.819 -6.697 4.822 1.00 91.56 214 GLN A O 1
ATOM 1625 N N . ASN A 1 215 ? -2.528 -6.028 3.115 1.00 90.44 215 ASN A N 1
ATOM 1626 C CA . ASN A 1 215 ? -1.756 -7.268 3.040 1.00 90.44 215 ASN A CA 1
ATOM 1627 C C . ASN A 1 215 ? -1.009 -7.554 4.345 1.00 90.44 215 ASN A C 1
ATOM 1629 O O . ASN A 1 215 ? -0.984 -8.706 4.783 1.00 90.44 215 ASN A O 1
ATOM 1633 N N . VAL A 1 216 ? -0.395 -6.528 4.947 1.00 92.44 216 VAL A N 1
ATOM 1634 C CA . VAL A 1 216 ? 0.310 -6.671 6.226 1.00 92.44 216 VAL A CA 1
ATOM 1635 C C . VAL A 1 216 ? -0.673 -6.970 7.354 1.00 92.44 216 VAL A C 1
ATOM 1637 O O . VAL A 1 216 ? -0.429 -7.910 8.106 1.00 92.44 216 VAL A O 1
ATOM 1640 N N . LEU A 1 217 ? -1.801 -6.253 7.435 1.00 92.81 217 LEU A N 1
ATOM 1641 C CA . LEU A 1 217 ? -2.842 -6.511 8.439 1.00 92.81 217 LEU A CA 1
ATOM 1642 C C . LEU A 1 217 ? -3.311 -7.968 8.395 1.00 92.81 217 LEU A C 1
ATOM 1644 O O . LEU A 1 217 ? -3.217 -8.670 9.400 1.00 92.81 217 LEU A O 1
ATOM 1648 N N . ILE A 1 218 ? -3.719 -8.447 7.217 1.00 91.00 218 ILE A N 1
ATOM 1649 C CA . ILE A 1 218 ? -4.238 -9.809 7.042 1.00 91.00 218 ILE A CA 1
ATOM 1650 C C . ILE A 1 218 ? -3.161 -10.850 7.376 1.00 91.00 218 ILE A C 1
ATOM 1652 O O . ILE A 1 218 ? -3.437 -11.815 8.081 1.00 91.00 218 ILE A O 1
ATOM 1656 N N . GLN A 1 219 ? -1.913 -10.657 6.933 1.00 89.88 219 GLN A N 1
ATOM 1657 C CA . GLN A 1 219 ? -0.825 -11.596 7.241 1.00 89.88 219 GLN A CA 1
ATOM 1658 C C . GLN A 1 219 ? -0.433 -11.609 8.722 1.00 89.88 219 GLN A C 1
ATOM 1660 O O . GLN A 1 219 ? 0.023 -12.643 9.207 1.00 89.88 219 GLN A O 1
ATOM 1665 N N . MET A 1 220 ? -0.597 -10.493 9.438 1.00 91.12 220 MET A N 1
ATOM 1666 C CA . MET A 1 220 ? -0.412 -10.436 10.891 1.00 91.12 220 MET A CA 1
ATOM 1667 C C . MET A 1 220 ? -1.587 -11.054 11.661 1.00 91.12 220 MET A C 1
ATOM 1669 O O . MET A 1 220 ? -1.432 -11.344 12.846 1.00 91.12 220 MET A O 1
ATOM 1673 N N . GLY A 1 221 ? -2.733 -11.276 11.011 1.00 89.06 221 GLY A N 1
ATOM 1674 C CA . GLY A 1 221 ? -3.978 -11.717 11.648 1.00 89.06 221 GLY A CA 1
ATOM 1675 C C . GLY A 1 221 ? -4.853 -10.571 12.169 1.00 89.06 221 GLY A C 1
ATOM 1676 O O . GLY A 1 221 ? -5.848 -10.824 12.841 1.00 89.06 221 GLY A O 1
ATOM 1677 N N . LEU A 1 222 ? -4.509 -9.321 11.848 1.00 91.19 222 LEU A N 1
ATOM 1678 C CA . LEU A 1 222 ? -5.295 -8.136 12.186 1.00 91.19 222 LEU A CA 1
ATOM 1679 C C . LEU A 1 222 ? -6.449 -7.956 11.195 1.00 91.19 222 LEU A C 1
ATOM 1681 O O . LEU A 1 222 ? -6.329 -8.249 10.002 1.00 91.19 222 LEU A O 1
ATOM 1685 N N . LYS A 1 223 ? -7.574 -7.425 11.676 1.00 90.56 223 LYS A N 1
ATOM 1686 C CA . LYS A 1 223 ? -8.758 -7.209 10.840 1.00 90.56 223 LYS A CA 1
ATOM 1687 C C . LYS A 1 223 ? -8.665 -5.879 10.088 1.00 90.56 223 LYS A C 1
ATOM 1689 O O . LYS A 1 223 ? -8.557 -4.805 10.682 1.00 90.56 223 LYS A O 1
ATOM 1694 N N . ALA A 1 224 ? -8.723 -5.959 8.762 1.00 90.31 224 ALA A N 1
ATOM 1695 C CA . ALA A 1 224 ? -8.870 -4.807 7.881 1.00 90.31 224 ALA A CA 1
ATOM 1696 C C . ALA A 1 224 ? -10.341 -4.646 7.481 1.00 90.31 224 ALA A C 1
ATOM 1698 O O . ALA A 1 224 ? -11.030 -5.635 7.228 1.00 90.31 224 ALA A O 1
ATOM 1699 N N . VAL A 1 225 ? -10.814 -3.407 7.413 1.00 89.44 225 VAL A N 1
ATOM 1700 C CA . VAL A 1 225 ? -12.182 -3.045 7.038 1.00 89.44 225 VAL A CA 1
ATOM 1701 C C . VAL A 1 225 ? -12.146 -2.122 5.819 1.00 89.44 225 VAL A C 1
ATOM 1703 O O . VAL A 1 225 ? -11.296 -1.238 5.713 1.00 89.44 225 VAL A O 1
ATOM 1706 N N . SER A 1 226 ? -13.047 -2.352 4.866 1.00 86.88 226 SER A N 1
ATOM 1707 C CA . SER A 1 226 ? -13.231 -1.483 3.701 1.00 86.88 226 SER A CA 1
ATOM 1708 C C . SER A 1 226 ? -13.924 -0.173 4.093 1.00 86.88 226 SER A C 1
ATOM 1710 O O . SER A 1 226 ? -14.473 -0.030 5.183 1.00 86.88 226 SER A O 1
ATOM 1712 N N . VAL A 1 227 ? -13.952 0.791 3.177 1.00 83.81 227 VAL A N 1
ATOM 1713 C CA . VAL A 1 227 ? -14.632 2.085 3.362 1.00 83.81 227 VAL A CA 1
ATOM 1714 C C . VAL A 1 227 ? -16.134 1.955 3.626 1.00 83.81 227 VAL A C 1
ATOM 1716 O O . VAL A 1 227 ? -16.712 2.836 4.252 1.00 83.81 227 VAL A O 1
ATOM 1719 N N . ASP A 1 228 ? -16.738 0.845 3.205 1.00 77.69 228 ASP A N 1
ATOM 1720 C CA . ASP A 1 228 ? -18.158 0.532 3.394 1.00 77.69 228 ASP A CA 1
ATOM 1721 C C . ASP A 1 228 ? -18.448 -0.200 4.721 1.00 77.69 228 ASP A C 1
ATOM 1723 O O . ASP A 1 228 ? -19.570 -0.630 4.963 1.00 77.69 228 ASP A O 1
ATOM 1727 N N . GLY A 1 229 ? -17.445 -0.374 5.591 1.00 75.56 229 GLY A N 1
ATOM 1728 C CA . GLY A 1 229 ? -17.630 -0.963 6.925 1.00 75.56 229 GLY A CA 1
ATOM 1729 C C . GLY A 1 229 ? -17.495 -2.480 7.003 1.00 75.56 229 GLY A C 1
ATOM 1730 O O . GLY A 1 229 ? -17.718 -3.070 8.055 1.00 75.56 229 GLY A O 1
ATOM 1731 N N . MET A 1 230 ? -17.079 -3.122 5.916 1.00 79.88 230 MET A N 1
ATOM 1732 C CA . MET A 1 230 ? -16.987 -4.577 5.846 1.00 79.88 230 MET A CA 1
ATOM 1733 C C . MET A 1 230 ? -15.596 -5.129 6.073 1.00 79.88 230 MET A C 1
ATOM 1735 O O . MET A 1 230 ? -14.618 -4.600 5.545 1.00 79.88 230 MET A O 1
ATOM 1739 N N . ALA A 1 231 ? -15.524 -6.250 6.787 1.00 83.75 231 ALA A N 1
ATOM 1740 C CA . ALA A 1 231 ? -14.280 -6.963 7.020 1.00 83.75 231 ALA A CA 1
ATOM 1741 C C . ALA A 1 231 ? -13.734 -7.591 5.730 1.00 83.75 231 ALA A C 1
ATOM 1743 O O . ALA A 1 231 ? -14.412 -8.353 5.042 1.00 83.75 231 ALA A O 1
ATOM 1744 N N . ILE A 1 232 ? -12.470 -7.306 5.433 1.00 84.50 232 ILE A N 1
ATOM 1745 C CA . ILE A 1 232 ? -11.766 -7.859 4.281 1.00 84.50 232 ILE A CA 1
ATOM 1746 C C . ILE A 1 232 ? -11.232 -9.241 4.665 1.00 84.50 232 ILE A C 1
ATOM 1748 O O . ILE A 1 232 ? -10.249 -9.362 5.395 1.00 84.50 232 ILE A O 1
ATOM 1752 N N . LYS A 1 233 ? -11.890 -10.285 4.154 1.00 81.31 233 LYS A N 1
ATOM 1753 C CA . LYS A 1 233 ? -11.507 -11.693 4.349 1.00 81.31 233 LYS A CA 1
ATOM 1754 C C . LYS A 1 233 ? -10.397 -12.136 3.392 1.00 81.31 233 LYS A C 1
ATOM 1756 O O . LYS A 1 233 ? -9.398 -12.737 3.778 1.00 81.31 233 LYS A O 1
ATOM 1761 N N . HIS A 1 234 ? -10.556 -11.785 2.120 1.00 80.44 234 HIS A N 1
ATOM 1762 C CA . HIS A 1 234 ? -9.610 -12.117 1.064 1.00 80.44 234 HIS A CA 1
ATOM 1763 C C . HIS A 1 234 ? -9.188 -10.852 0.327 1.00 80.44 234 HIS A C 1
ATOM 1765 O O . HIS A 1 234 ? -10.025 -10.138 -0.220 1.00 80.44 234 HIS A O 1
ATOM 1771 N N . ALA A 1 235 ? -7.883 -10.605 0.256 1.00 81.25 235 ALA A N 1
ATOM 1772 C CA . ALA A 1 235 ? -7.335 -9.514 -0.539 1.00 81.25 235 ALA A CA 1
ATOM 1773 C C . ALA A 1 235 ? -6.728 -10.079 -1.822 1.00 81.25 235 ALA A C 1
ATOM 1775 O O . ALA A 1 235 ? -5.727 -10.800 -1.794 1.00 81.25 235 ALA A O 1
ATOM 1776 N N . ARG A 1 236 ? -7.334 -9.760 -2.970 1.00 83.69 236 ARG A N 1
ATOM 1777 C CA . ARG A 1 236 ? -6.747 -10.060 -4.277 1.00 83.69 236 ARG A CA 1
ATOM 1778 C C . ARG A 1 236 ? -5.998 -8.839 -4.785 1.00 83.69 236 ARG A C 1
ATOM 1780 O O . ARG A 1 236 ? -6.593 -7.813 -5.090 1.00 83.69 236 ARG A O 1
ATOM 1787 N N . THR A 1 237 ? -4.692 -8.981 -4.919 1.00 85.50 237 THR A N 1
ATOM 1788 C CA . THR A 1 237 ? -3.783 -7.920 -5.341 1.00 85.50 237 THR A CA 1
ATOM 1789 C C . THR A 1 237 ? -2.991 -8.355 -6.570 1.00 85.50 237 THR A C 1
ATOM 1791 O O . THR A 1 237 ? -3.129 -9.472 -7.083 1.00 85.50 237 THR A O 1
ATOM 1794 N N . PHE A 1 238 ? -2.173 -7.449 -7.093 1.00 89.31 238 PHE A N 1
ATOM 1795 C CA . PHE A 1 238 ? -1.256 -7.740 -8.184 1.00 89.31 238 PHE A CA 1
ATOM 1796 C C . PHE A 1 238 ? 0.172 -7.461 -7.740 1.00 89.31 238 PHE A C 1
ATOM 1798 O O . PHE A 1 238 ? 0.426 -6.507 -7.014 1.00 89.31 238 PHE A O 1
ATOM 1805 N N . VAL A 1 239 ? 1.099 -8.278 -8.227 1.00 91.94 239 VAL A N 1
ATOM 1806 C CA . VAL A 1 239 ? 2.541 -8.077 -8.072 1.00 91.94 239 VAL A CA 1
ATOM 1807 C C . VAL A 1 239 ? 3.215 -8.142 -9.436 1.00 91.94 239 VAL A C 1
ATOM 1809 O O . VAL A 1 239 ? 2.667 -8.695 -10.397 1.00 91.94 239 VAL A O 1
ATOM 1812 N N . LEU A 1 240 ? 4.421 -7.593 -9.536 1.00 93.69 240 LEU A N 1
ATOM 1813 C CA . LEU A 1 240 ? 5.263 -7.723 -10.715 1.00 93.69 240 LEU A CA 1
ATOM 1814 C C . LEU A 1 240 ? 6.254 -8.868 -10.505 1.00 93.69 240 LEU A C 1
ATOM 1816 O O . LEU A 1 240 ? 7.058 -8.841 -9.581 1.00 93.69 240 LEU A O 1
ATOM 1820 N N . ARG A 1 241 ? 6.222 -9.878 -11.373 1.00 94.44 241 ARG A N 1
ATOM 1821 C CA . ARG A 1 241 ? 7.189 -10.980 -11.387 1.00 94.44 241 ARG A CA 1
ATOM 1822 C C . ARG A 1 241 ? 8.056 -10.878 -12.629 1.00 94.44 241 ARG A C 1
ATOM 1824 O O . ARG A 1 241 ? 7.543 -10.799 -13.746 1.00 94.44 241 ARG A O 1
ATOM 1831 N N . CYS A 1 242 ? 9.367 -10.907 -12.445 1.00 94.44 242 CYS A N 1
ATOM 1832 C CA . CYS A 1 242 ? 10.305 -11.022 -13.548 1.00 94.44 242 CYS A CA 1
ATOM 1833 C C . CYS A 1 242 ? 10.188 -12.406 -14.189 1.00 94.44 242 CYS A C 1
ATOM 1835 O O . CYS A 1 242 ? 10.232 -13.421 -13.497 1.00 94.44 242 CYS A O 1
ATOM 1837 N N . HIS A 1 243 ? 10.051 -12.472 -15.510 1.00 91.75 243 HIS A N 1
ATOM 1838 C CA . HIS A 1 243 ? 10.008 -13.764 -16.193 1.00 91.75 243 HIS A CA 1
ATOM 1839 C C . HIS A 1 243 ? 11.388 -14.371 -16.478 1.00 91.75 243 HIS A C 1
ATOM 1841 O O . HIS A 1 243 ? 11.448 -15.544 -16.826 1.00 91.75 243 HIS A O 1
ATOM 1847 N N . ALA A 1 244 ? 12.467 -13.593 -16.336 1.00 92.38 244 ALA A N 1
ATOM 1848 C CA . ALA A 1 244 ? 13.837 -14.046 -16.566 1.00 92.38 244 ALA A CA 1
ATOM 1849 C C . ALA A 1 244 ? 14.515 -14.537 -15.274 1.00 92.38 244 ALA A C 1
ATOM 1851 O O . ALA A 1 244 ? 14.981 -15.666 -15.220 1.00 92.38 244 ALA A O 1
ATOM 1852 N N . CYS A 1 245 ? 14.538 -13.714 -14.217 1.00 94.69 245 CYS A N 1
ATOM 1853 C CA . CYS A 1 245 ? 15.189 -14.046 -12.939 1.00 94.69 245 CYS A CA 1
ATOM 1854 C C . CYS A 1 245 ? 14.209 -14.429 -11.818 1.00 94.69 245 CYS A C 1
ATOM 1856 O O . CYS A 1 245 ? 14.627 -14.650 -10.687 1.00 94.69 245 CYS A O 1
ATOM 1858 N N . PHE A 1 246 ? 12.902 -14.464 -12.101 1.00 92.38 246 PHE A N 1
ATOM 1859 C CA . PHE A 1 246 ? 11.832 -14.865 -11.172 1.00 92.38 246 PHE A CA 1
ATOM 1860 C C . PHE A 1 246 ? 11.653 -14.019 -9.907 1.00 92.38 246 PHE A C 1
ATOM 1862 O O . PHE A 1 246 ? 10.723 -14.274 -9.143 1.00 92.38 246 PHE A O 1
ATOM 1869 N N . THR A 1 247 ? 12.453 -12.968 -9.728 1.00 92.75 247 THR A N 1
ATOM 1870 C CA . THR A 1 247 ? 12.290 -11.994 -8.649 1.00 92.75 247 THR A CA 1
ATOM 1871 C C . THR A 1 247 ? 10.907 -11.352 -8.705 1.00 92.75 247 THR A C 1
ATOM 1873 O O . THR A 1 247 ? 10.440 -10.928 -9.768 1.00 92.75 247 THR A O 1
ATOM 1876 N N . ILE A 1 248 ? 10.260 -11.278 -7.545 1.00 91.56 248 ILE A N 1
ATOM 1877 C CA . ILE A 1 248 ? 8.962 -10.635 -7.363 1.00 91.56 248 ILE A CA 1
ATOM 1878 C C . ILE A 1 248 ? 9.189 -9.248 -6.766 1.00 91.56 248 ILE A C 1
ATOM 1880 O O . ILE A 1 248 ? 10.045 -9.046 -5.909 1.00 91.56 248 ILE A O 1
ATOM 1884 N N . THR A 1 249 ? 8.420 -8.276 -7.232 1.00 91.06 249 THR A N 1
ATOM 1885 C CA . THR A 1 249 ? 8.419 -6.904 -6.745 1.00 91.06 249 THR A CA 1
ATOM 1886 C C . THR A 1 249 ? 6.976 -6.471 -6.538 1.00 91.06 249 THR A C 1
ATOM 1888 O O . THR A 1 249 ? 6.147 -6.586 -7.441 1.00 91.06 249 THR A O 1
ATOM 1891 N N . LYS A 1 250 ? 6.668 -5.981 -5.337 1.00 88.69 250 LYS A N 1
ATOM 1892 C CA . LYS A 1 250 ? 5.330 -5.484 -4.986 1.00 88.69 250 LYS A CA 1
ATOM 1893 C C . LYS A 1 250 ? 5.107 -4.021 -5.389 1.00 88.69 250 LYS A C 1
ATOM 1895 O O . LYS A 1 250 ? 3.974 -3.569 -5.488 1.00 88.69 250 LYS A O 1
ATOM 1900 N N . VAL A 1 251 ? 6.183 -3.307 -5.722 1.00 89.69 251 VAL A N 1
ATOM 1901 C CA . VAL A 1 251 ? 6.138 -1.936 -6.243 1.00 89.69 251 VAL A CA 1
ATOM 1902 C C . VAL A 1 251 ? 5.631 -1.936 -7.688 1.00 89.69 251 VAL A C 1
ATOM 1904 O O . VAL A 1 251 ? 6.369 -2.236 -8.626 1.00 89.69 251 VAL A O 1
ATOM 1907 N N . MET A 1 252 ? 4.365 -1.564 -7.871 1.00 89.19 252 MET A N 1
ATOM 1908 C CA . MET A 1 252 ? 3.673 -1.612 -9.167 1.00 89.19 252 MET A CA 1
ATOM 1909 C C . MET A 1 252 ? 4.116 -0.540 -10.175 1.00 89.19 252 MET A C 1
ATOM 1911 O O . MET A 1 252 ? 3.753 -0.622 -11.348 1.00 89.19 252 MET A O 1
ATOM 1915 N N . THR A 1 253 ? 4.899 0.451 -9.743 1.00 90.69 253 THR A N 1
ATOM 1916 C CA . THR A 1 253 ? 5.423 1.535 -10.592 1.00 90.69 253 THR A CA 1
ATOM 1917 C C . THR A 1 253 ? 6.713 1.158 -11.327 1.00 90.69 253 THR A C 1
ATOM 1919 O O . THR A 1 253 ? 7.097 1.839 -12.278 1.00 90.69 253 THR A O 1
ATOM 1922 N N . LYS A 1 254 ? 7.384 0.068 -10.923 1.00 91.88 254 LYS A N 1
ATOM 1923 C CA . LYS A 1 254 ? 8.643 -0.378 -11.531 1.00 91.88 254 LYS A CA 1
ATOM 1924 C C . LYS A 1 254 ? 8.416 -0.895 -12.952 1.00 91.88 254 LYS A C 1
ATOM 1926 O O . LYS A 1 254 ? 7.551 -1.733 -13.197 1.00 91.88 254 LYS A O 1
ATOM 1931 N N . GLN A 1 255 ? 9.252 -0.439 -13.884 1.00 93.12 255 GLN A N 1
ATOM 1932 C CA . GLN A 1 255 ? 9.286 -0.959 -15.259 1.00 93.12 255 GLN A CA 1
ATOM 1933 C C . GLN A 1 255 ? 10.410 -1.982 -15.469 1.00 93.12 255 GLN A C 1
ATOM 1935 O O . GLN A 1 255 ? 10.250 -2.935 -16.235 1.00 93.12 255 GLN A O 1
ATOM 1940 N N . PHE A 1 256 ? 11.525 -1.804 -14.762 1.00 95.56 256 PHE A N 1
ATOM 1941 C CA . PHE A 1 256 ? 12.710 -2.652 -14.825 1.00 95.56 256 PHE A CA 1
ATOM 1942 C C . PHE A 1 256 ? 12.799 -3.538 -13.584 1.00 95.56 256 PHE A C 1
ATOM 1944 O O . PHE A 1 256 ? 12.405 -3.138 -12.488 1.00 95.56 256 PHE A O 1
ATOM 1951 N N . CYS A 1 257 ? 13.282 -4.767 -13.760 1.00 95.31 257 CYS A N 1
ATOM 1952 C CA . CYS A 1 257 ? 13.452 -5.688 -12.647 1.00 95.31 257 CYS A CA 1
ATOM 1953 C C . CYS A 1 257 ? 14.588 -5.209 -11.726 1.00 95.31 257 CYS A C 1
ATOM 1955 O O . CYS A 1 257 ? 15.693 -5.001 -12.222 1.00 95.31 257 CYS A O 1
ATOM 1957 N N . PRO A 1 258 ? 14.377 -5.118 -10.400 1.00 92.81 258 PRO A N 1
ATOM 1958 C CA . PRO A 1 258 ? 15.409 -4.635 -9.481 1.00 92.81 258 PRO A CA 1
ATOM 1959 C C . PRO A 1 258 ? 16.596 -5.596 -9.315 1.00 92.81 258 PRO A C 1
ATOM 1961 O O . PRO A 1 258 ? 17.649 -5.172 -8.861 1.00 92.81 258 PRO A O 1
ATOM 1964 N N . ALA A 1 259 ? 16.443 -6.880 -9.660 1.00 93.62 259 ALA A N 1
ATOM 1965 C CA . ALA A 1 259 ? 17.518 -7.865 -9.536 1.00 93.62 259 ALA A CA 1
ATOM 1966 C C . ALA A 1 259 ? 18.373 -7.982 -10.806 1.00 93.62 259 ALA A C 1
ATOM 1968 O O . ALA A 1 259 ? 19.592 -8.041 -10.714 1.00 93.62 259 ALA A O 1
ATOM 1969 N N . CYS A 1 260 ? 17.750 -8.034 -11.990 1.00 94.62 260 CYS A N 1
ATOM 1970 C CA . CYS A 1 260 ? 18.468 -8.240 -13.255 1.00 94.62 260 CYS A CA 1
ATOM 1971 C C . CYS A 1 260 ? 18.521 -7.009 -14.172 1.00 94.62 260 CYS A C 1
ATOM 1973 O O . CYS A 1 260 ? 19.059 -7.107 -15.269 1.00 94.62 260 CYS A O 1
ATOM 1975 N N . GLY A 1 261 ? 17.905 -5.885 -13.792 1.00 93.38 261 GLY A N 1
ATOM 1976 C CA . GLY A 1 261 ? 17.889 -4.631 -14.559 1.00 93.38 261 GLY A CA 1
ATOM 1977 C C . GLY A 1 261 ? 17.026 -4.639 -15.827 1.00 93.38 261 GLY A C 1
ATOM 1978 O O . GLY A 1 261 ? 16.698 -3.585 -16.361 1.00 93.38 261 GLY A O 1
ATOM 1979 N N . ASN A 1 262 ? 16.591 -5.804 -16.310 1.00 93.88 262 ASN A N 1
ATOM 1980 C CA . ASN A 1 262 ? 15.867 -5.914 -17.576 1.00 93.88 262 ASN A CA 1
ATOM 1981 C C . ASN A 1 262 ? 14.381 -5.527 -17.458 1.00 93.88 262 ASN A C 1
ATOM 1983 O O . ASN A 1 262 ? 13.725 -5.813 -16.450 1.00 93.88 262 ASN A O 1
ATOM 1987 N N . LYS A 1 263 ? 13.797 -4.999 -18.545 1.00 94.19 263 LYS A N 1
ATOM 1988 C CA . LYS A 1 263 ? 12.354 -4.694 -18.685 1.00 94.19 263 LYS A CA 1
ATOM 1989 C C . LYS A 1 263 ? 11.510 -5.962 -18.882 1.00 94.19 263 LYS A C 1
ATOM 1991 O O . LYS A 1 263 ? 10.895 -6.195 -19.919 1.00 94.19 263 LYS A O 1
ATOM 1996 N N . THR A 1 264 ? 11.528 -6.830 -17.878 1.00 93.62 264 THR A N 1
ATOM 1997 C CA . THR A 1 264 ? 11.011 -8.211 -17.935 1.00 93.62 264 THR A CA 1
ATOM 1998 C C . THR A 1 264 ? 9.916 -8.479 -16.900 1.00 93.62 264 THR A C 1
ATOM 2000 O O . THR A 1 264 ? 9.461 -9.614 -16.738 1.00 93.62 264 THR A O 1
ATOM 2003 N N . LEU A 1 265 ? 9.448 -7.439 -16.211 1.00 94.25 265 LEU A N 1
ATOM 2004 C CA . LEU A 1 265 ? 8.371 -7.538 -15.235 1.00 94.25 265 LEU A CA 1
ATOM 2005 C C . LEU A 1 265 ? 7.028 -7.838 -15.918 1.00 94.25 265 LEU A C 1
ATOM 2007 O O . LEU A 1 265 ? 6.647 -7.209 -16.906 1.00 94.25 265 LEU A O 1
ATOM 2011 N N . LYS A 1 266 ? 6.296 -8.815 -15.381 1.00 92.31 266 LYS A N 1
ATOM 2012 C CA . LYS A 1 266 ? 4.930 -9.162 -15.782 1.00 92.31 266 LYS A CA 1
ATOM 2013 C C . LYS A 1 266 ? 4.009 -9.078 -14.575 1.00 92.31 266 LYS A C 1
ATOM 2015 O O . LYS A 1 266 ? 4.371 -9.509 -13.484 1.00 92.31 266 LYS A O 1
ATOM 2020 N N . ARG A 1 267 ? 2.810 -8.535 -14.781 1.00 92.75 267 ARG A N 1
ATOM 2021 C CA . ARG A 1 267 ? 1.776 -8.455 -13.748 1.00 92.75 267 ARG A CA 1
ATOM 2022 C C . ARG A 1 267 ? 1.180 -9.840 -13.502 1.00 92.75 267 ARG A C 1
ATOM 2024 O O . ARG A 1 267 ? 0.709 -10.477 -14.440 1.00 92.75 267 ARG A O 1
ATOM 2031 N N . VAL A 1 268 ? 1.188 -10.277 -12.248 1.00 90.81 268 VAL A N 1
ATOM 2032 C CA . VAL A 1 268 ? 0.655 -11.564 -11.790 1.00 90.81 268 VAL A CA 1
ATOM 2033 C C . VAL A 1 268 ? -0.291 -11.301 -10.623 1.00 90.81 268 VAL A C 1
ATOM 2035 O O . VAL A 1 268 ? -0.002 -10.453 -9.782 1.00 90.81 268 VAL A O 1
ATOM 2038 N N . SER A 1 269 ? -1.438 -11.981 -10.575 1.00 90.19 269 SER A N 1
ATOM 2039 C CA . SER A 1 269 ? -2.371 -11.827 -9.454 1.00 90.19 269 SER A CA 1
ATOM 2040 C C . SER A 1 269 ? -1.945 -12.667 -8.253 1.00 90.19 269 SER A C 1
ATOM 2042 O O . SER A 1 269 ? -1.554 -13.824 -8.419 1.00 90.19 269 SER A O 1
ATOM 2044 N N . VAL A 1 270 ? -2.100 -12.102 -7.061 1.00 89.50 270 VAL A N 1
ATOM 2045 C CA . VAL A 1 270 ? -1.880 -12.742 -5.761 1.00 89.50 270 VAL A CA 1
ATOM 2046 C C . VAL A 1 270 ? -3.178 -12.675 -4.966 1.00 89.50 270 VAL A C 1
ATOM 2048 O O . VAL A 1 270 ? -3.874 -11.667 -5.024 1.00 89.50 270 VAL A O 1
ATOM 2051 N N . SER A 1 271 ? -3.524 -13.727 -4.231 1.00 88.69 271 SER A N 1
ATOM 2052 C CA . SER A 1 271 ? -4.569 -13.661 -3.204 1.00 88.69 271 SER A CA 1
ATOM 2053 C C . SER A 1 271 ? -3.976 -13.930 -1.832 1.00 88.69 271 SER A C 1
ATOM 2055 O O . SER A 1 271 ? -3.300 -14.944 -1.652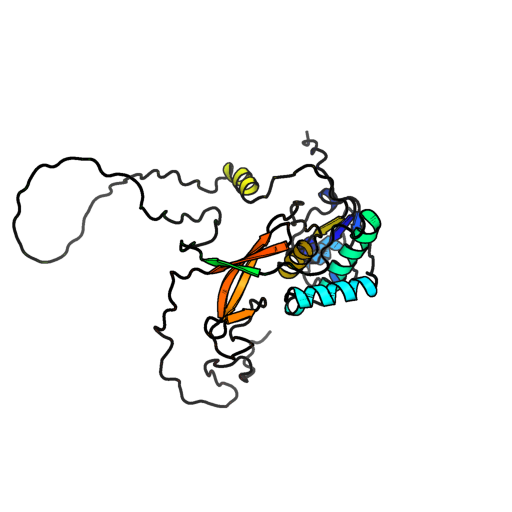 1.00 88.69 271 SER A O 1
ATOM 2057 N N . VAL A 1 272 ? -4.272 -13.059 -0.877 1.00 87.31 272 VAL A N 1
ATOM 2058 C CA . VAL A 1 272 ? -4.014 -13.260 0.549 1.00 87.31 272 VAL A CA 1
ATOM 2059 C C . VAL A 1 272 ? -5.324 -13.718 1.183 1.00 87.31 272 VAL A C 1
ATOM 2061 O O . VAL A 1 272 ? -6.343 -13.044 1.034 1.00 87.31 272 VAL A O 1
ATOM 2064 N N . GLY A 1 273 ? -5.322 -14.896 1.805 1.00 84.38 273 GLY A N 1
ATOM 2065 C CA . GLY A 1 273 ? -6.479 -15.401 2.552 1.00 84.38 273 GLY A CA 1
ATOM 2066 C C . GLY A 1 273 ? -6.480 -14.962 4.012 1.00 84.38 273 GLY A C 1
ATOM 2067 O O . GLY A 1 273 ? -5.454 -14.492 4.496 1.00 84.38 273 GLY A O 1
ATOM 2068 N N . GLU A 1 274 ? -7.600 -15.175 4.708 1.00 81.12 274 GLU A N 1
ATOM 2069 C CA . GLU A 1 274 ? -7.753 -14.876 6.144 1.00 81.12 274 GLU A CA 1
ATOM 2070 C C . GLU A 1 274 ? -6.661 -15.515 7.004 1.00 81.12 274 GLU A C 1
ATOM 2072 O O . GLU A 1 274 ? -6.171 -14.914 7.954 1.00 81.12 274 GLU A O 1
ATOM 2077 N N . ASP A 1 275 ? -6.219 -16.709 6.615 1.00 78.69 275 ASP A N 1
ATOM 2078 C CA . ASP A 1 275 ? -5.146 -17.439 7.279 1.00 78.69 275 ASP A CA 1
ATOM 2079 C C . ASP A 1 275 ? -3.764 -16.789 7.114 1.00 78.69 275 ASP A C 1
ATOM 2081 O O . ASP A 1 275 ? -2.781 -17.312 7.636 1.00 78.69 275 ASP A O 1
ATOM 2085 N N . GLY A 1 276 ? -3.634 -15.729 6.315 1.00 78.69 276 GLY A N 1
ATOM 2086 C CA . GLY A 1 276 ? -2.353 -15.145 5.920 1.00 78.69 276 GLY A CA 1
ATOM 2087 C C . GLY A 1 276 ? -1.604 -15.956 4.855 1.00 78.69 276 GLY A C 1
ATOM 2088 O O . GLY A 1 276 ? -0.489 -15.592 4.480 1.00 78.69 276 GLY A O 1
ATOM 2089 N N . SER A 1 277 ? -2.185 -17.048 4.336 1.00 85.94 277 SER A N 1
ATOM 2090 C CA . SER A 1 277 ? -1.614 -17.797 3.208 1.00 85.94 277 SER A CA 1
ATOM 2091 C C . SER A 1 277 ? -1.671 -16.953 1.937 1.00 85.94 277 SER A C 1
ATOM 2093 O O . SER A 1 277 ? -2.728 -16.406 1.601 1.00 85.94 277 SER A O 1
ATOM 2095 N N . THR A 1 278 ? -0.563 -16.885 1.204 1.00 86.12 278 THR A N 1
ATOM 2096 C CA . THR A 1 278 ? -0.473 -16.110 -0.036 1.00 86.12 278 THR A CA 1
ATOM 2097 C C . THR A 1 278 ? -0.383 -17.051 -1.233 1.00 86.12 278 THR A C 1
ATOM 2099 O O . THR A 1 278 ? 0.492 -17.909 -1.299 1.00 86.12 278 THR A O 1
ATOM 2102 N N . LYS A 1 279 ? -1.303 -16.909 -2.190 1.00 89.88 279 LYS A N 1
ATOM 2103 C CA . LYS A 1 279 ? -1.349 -17.725 -3.412 1.00 89.88 279 LYS A CA 1
ATOM 2104 C C . LYS A 1 279 ? -1.033 -16.865 -4.623 1.00 89.88 279 LYS A C 1
ATOM 2106 O O . LYS A 1 279 ? -1.720 -15.877 -4.878 1.00 89.88 279 LYS A O 1
ATOM 2111 N N . LEU A 1 280 ? -0.003 -17.240 -5.373 1.00 89.94 280 LEU A N 1
ATOM 2112 C CA . LEU A 1 280 ? 0.412 -16.591 -6.613 1.00 89.94 280 LEU A CA 1
ATOM 2113 C C . LEU A 1 280 ? -0.141 -17.370 -7.810 1.00 89.94 280 LEU A C 1
ATOM 2115 O O . LEU A 1 280 ? 0.167 -18.547 -7.979 1.00 89.94 280 LEU A O 1
ATOM 2119 N N . TYR A 1 281 ? -0.909 -16.706 -8.673 1.00 89.62 281 TYR A N 1
ATOM 2120 C CA . TYR A 1 281 ? -1.556 -17.348 -9.820 1.00 89.62 281 TYR A CA 1
ATOM 2121 C C . TYR A 1 281 ? -0.792 -17.087 -11.114 1.00 89.62 281 TYR A C 1
ATOM 2123 O O . TYR A 1 281 ? -0.909 -16.006 -11.697 1.00 89.62 281 TYR A O 1
ATOM 2131 N N . ILE A 1 282 ? -0.049 -18.081 -11.598 1.00 87.94 282 ILE A N 1
ATOM 2132 C CA . ILE A 1 282 ? 0.719 -17.980 -12.845 1.00 87.94 282 ILE A CA 1
ATOM 2133 C C . ILE A 1 282 ? 0.007 -18.758 -13.949 1.00 87.94 282 ILE A C 1
ATOM 2135 O O . ILE A 1 282 ? -0.241 -19.954 -13.823 1.00 87.94 282 ILE A O 1
ATOM 2139 N N . ASN A 1 283 ? -0.281 -18.090 -15.066 1.00 84.25 283 ASN A N 1
ATOM 2140 C CA . ASN A 1 283 ? -0.798 -18.761 -16.254 1.00 84.25 283 ASN A CA 1
ATOM 2141 C C . ASN A 1 283 ? 0.364 -19.265 -17.119 1.00 84.25 283 ASN A C 1
ATOM 2143 O O . ASN A 1 283 ? 0.939 -18.505 -17.898 1.00 84.25 283 ASN A O 1
ATOM 2147 N N . TYR A 1 284 ? 0.685 -20.552 -16.999 1.00 82.44 284 TYR A N 1
ATOM 2148 C CA . TYR A 1 284 ? 1.746 -21.196 -17.780 1.00 82.44 284 TYR A CA 1
ATOM 2149 C C . TYR A 1 284 ? 1.365 -21.454 -19.244 1.00 82.44 284 TYR A C 1
ATOM 2151 O O . TYR A 1 284 ? 2.247 -21.657 -20.073 1.00 82.44 284 TYR A O 1
ATOM 2159 N N . LYS A 1 285 ? 0.072 -21.405 -19.593 1.00 82.75 285 LYS A N 1
ATOM 2160 C CA . LYS A 1 285 ? -0.400 -21.617 -20.971 1.00 82.75 285 LYS A CA 1
ATOM 2161 C C . LYS A 1 285 ? -0.213 -20.398 -21.870 1.00 82.75 285 LYS A C 1
ATOM 2163 O O . LYS A 1 285 ? -0.361 -20.516 -23.080 1.00 82.75 285 LYS A O 1
ATOM 2168 N N . ARG A 1 286 ? 0.081 -19.222 -21.304 1.00 81.75 286 ARG A N 1
ATOM 2169 C CA . ARG A 1 286 ? 0.349 -18.002 -22.074 1.00 81.75 286 ARG A CA 1
ATOM 2170 C C . ARG A 1 286 ? 1.864 -17.798 -22.202 1.00 81.75 286 ARG A C 1
ATOM 2172 O O . ARG A 1 286 ? 2.452 -17.177 -21.313 1.00 81.75 286 ARG A O 1
ATOM 2179 N N . PRO A 1 287 ? 2.504 -18.293 -23.278 1.00 83.62 287 PRO A N 1
ATOM 2180 C CA . PRO A 1 287 ? 3.933 -18.109 -23.474 1.00 83.62 287 PRO A CA 1
ATOM 2181 C C . PRO A 1 287 ? 4.270 -16.633 -23.690 1.00 83.62 287 PRO A C 1
ATOM 2183 O O . PRO A 1 287 ? 3.434 -15.800 -24.056 1.00 83.62 287 PRO A O 1
ATOM 2186 N N . ILE A 1 288 ? 5.533 -16.304 -23.454 1.00 87.31 288 ILE A N 1
ATOM 2187 C CA . ILE A 1 288 ? 6.039 -14.943 -23.590 1.00 87.31 288 ILE A CA 1
ATOM 2188 C C . ILE A 1 288 ? 6.306 -14.680 -25.065 1.00 87.31 288 ILE A C 1
ATOM 2190 O O . ILE A 1 288 ? 7.173 -15.304 -25.668 1.00 87.31 288 ILE A O 1
ATOM 2194 N N . ASN A 1 289 ? 5.552 -13.747 -25.644 1.00 88.88 289 ASN A N 1
ATOM 2195 C CA . ASN A 1 289 ? 5.761 -13.338 -27.024 1.00 88.88 289 ASN A CA 1
ATOM 2196 C C . ASN A 1 289 ? 6.999 -12.432 -27.127 1.00 88.88 289 ASN A C 1
ATOM 2198 O O . ASN A 1 289 ? 7.072 -11.402 -26.454 1.00 88.88 289 ASN A O 1
ATOM 2202 N N . VAL A 1 290 ? 7.949 -12.823 -27.979 1.00 89.00 290 VAL A N 1
ATOM 2203 C CA . VAL A 1 290 ? 9.188 -12.084 -28.275 1.00 89.00 290 VAL A CA 1
ATOM 2204 C C . VAL A 1 290 ? 9.055 -11.150 -29.484 1.00 89.00 290 VAL A C 1
ATOM 2206 O O . VAL A 1 290 ? 9.989 -10.428 -29.823 1.00 89.00 290 VAL A O 1
ATOM 2209 N N . ARG A 1 291 ? 7.904 -11.130 -30.163 1.00 93.00 291 ARG A N 1
ATOM 2210 C CA . ARG A 1 291 ? 7.666 -10.204 -31.275 1.00 93.00 291 ARG A CA 1
ATOM 2211 C C . ARG A 1 291 ? 7.768 -8.755 -30.781 1.00 93.00 291 ARG A C 1
ATOM 2213 O O . ARG A 1 291 ? 7.169 -8.393 -29.773 1.00 93.00 291 ARG A O 1
ATOM 2220 N N . GLY A 1 292 ? 8.515 -7.932 -31.517 1.00 88.50 292 GLY A N 1
ATOM 2221 C CA . GLY A 1 292 ? 8.701 -6.509 -31.215 1.00 88.50 292 GLY A CA 1
ATOM 2222 C C . GLY A 1 292 ? 9.746 -6.200 -30.137 1.00 88.50 292 GLY A C 1
ATOM 2223 O O . GLY A 1 292 ? 9.915 -5.036 -29.794 1.00 88.50 292 GLY A O 1
ATOM 2224 N N . THR A 1 293 ? 10.466 -7.197 -29.602 1.00 89.06 293 THR A N 1
ATOM 2225 C CA . THR A 1 293 ? 11.527 -6.949 -28.605 1.00 89.06 293 THR A CA 1
ATOM 2226 C C . THR A 1 293 ? 12.895 -6.663 -29.226 1.00 89.06 293 THR A C 1
ATOM 2228 O O . THR A 1 293 ? 13.706 -5.986 -28.602 1.00 89.06 293 THR A O 1
ATOM 2231 N N . ARG A 1 294 ? 13.156 -7.139 -30.452 1.00 93.38 294 ARG A N 1
ATOM 2232 C CA . ARG A 1 294 ? 14.400 -6.894 -31.197 1.00 93.38 294 ARG A CA 1
ATOM 2233 C C . ARG A 1 294 ? 14.140 -5.931 -32.353 1.00 93.38 294 ARG A C 1
ATOM 2235 O O . ARG A 1 294 ? 13.434 -6.282 -33.293 1.00 93.38 294 ARG A O 1
ATOM 2242 N N . TYR A 1 295 ? 14.728 -4.743 -32.279 1.00 93.69 295 TYR A N 1
ATOM 2243 C CA . TYR A 1 295 ? 14.676 -3.703 -33.307 1.00 93.69 295 TYR A CA 1
ATOM 2244 C C . TYR A 1 295 ? 15.944 -2.843 -33.240 1.00 93.69 295 TYR A C 1
ATOM 2246 O O . TYR A 1 295 ? 16.654 -2.854 -32.232 1.00 93.69 295 TYR A O 1
ATOM 2254 N N . SER A 1 296 ? 16.250 -2.126 -34.320 1.00 95.44 296 SER A N 1
ATOM 2255 C CA . SER A 1 296 ? 17.398 -1.217 -34.363 1.00 95.44 296 SER A CA 1
ATOM 2256 C C . SER A 1 296 ? 17.124 0.020 -33.513 1.00 95.44 296 SER A C 1
ATOM 2258 O O . SER A 1 296 ? 16.098 0.679 -33.685 1.00 95.44 296 SER A O 1
ATOM 2260 N N . LEU A 1 297 ? 18.042 0.339 -32.604 1.00 94.00 297 LEU A N 1
ATOM 2261 C CA . LEU A 1 297 ? 17.979 1.553 -31.794 1.00 94.00 297 LEU A CA 1
ATOM 2262 C C . LEU A 1 297 ? 18.649 2.724 -32.531 1.00 94.00 297 LEU A C 1
ATOM 2264 O O . LEU A 1 297 ? 19.605 2.500 -33.280 1.00 94.00 297 LEU A O 1
ATOM 2268 N N . PRO A 1 298 ? 18.174 3.968 -32.333 1.00 93.62 298 PRO A N 1
ATOM 2269 C CA . PRO A 1 298 ? 18.872 5.149 -32.826 1.00 93.62 298 PRO A CA 1
ATOM 2270 C C . PRO A 1 298 ? 20.245 5.284 -32.156 1.00 93.62 298 PRO A C 1
ATOM 2272 O O . PRO A 1 298 ? 20.489 4.742 -31.076 1.00 93.62 298 PRO A O 1
ATOM 2275 N N . THR A 1 299 ? 21.148 6.035 -32.787 1.00 93.44 299 THR A N 1
ATOM 2276 C CA . THR A 1 299 ? 22.426 6.384 -32.162 1.00 93.44 299 THR A CA 1
ATOM 2277 C C . THR A 1 299 ? 22.186 7.242 -30.914 1.00 93.44 299 THR A C 1
ATOM 2279 O O . THR A 1 299 ? 21.332 8.130 -30.961 1.00 93.44 299 THR A O 1
ATOM 2282 N N . PRO A 1 300 ? 22.910 7.000 -29.805 1.00 92.38 300 PRO A N 1
ATOM 2283 C CA . PRO A 1 300 ? 22.718 7.747 -28.564 1.00 92.38 300 PRO A CA 1
ATOM 2284 C C . PRO A 1 300 ? 23.084 9.221 -28.766 1.00 92.38 300 PRO A C 1
ATOM 2286 O O . PRO A 1 300 ? 24.139 9.528 -29.330 1.00 92.38 300 PRO A O 1
ATOM 2289 N N . LYS A 1 301 ? 22.219 10.138 -28.313 1.00 89.25 301 LYS A N 1
ATOM 2290 C CA . LYS A 1 301 ? 22.401 11.586 -28.492 1.00 89.25 301 LYS A CA 1
ATOM 2291 C C . LYS A 1 301 ? 22.350 12.309 -27.150 1.00 89.25 301 LYS A C 1
ATOM 2293 O O . LYS A 1 301 ? 21.394 12.207 -26.392 1.00 89.25 301 LYS A O 1
ATOM 2298 N N . GLY A 1 302 ? 23.369 13.121 -26.880 1.00 89.50 302 GLY A N 1
ATOM 2299 C CA . GLY A 1 302 ? 23.367 14.040 -25.740 1.00 89.50 302 GLY A CA 1
ATOM 2300 C C . GLY A 1 302 ? 22.600 15.340 -26.013 1.00 89.50 302 GLY A C 1
ATOM 2301 O O . GLY A 1 302 ? 22.155 15.608 -27.129 1.00 89.50 302 GLY A O 1
ATOM 2302 N N . GLY A 1 303 ? 22.502 16.189 -24.988 1.00 90.50 303 GLY A N 1
ATOM 2303 C CA . GLY A 1 303 ? 21.977 17.554 -25.093 1.00 90.50 303 GLY A CA 1
ATOM 2304 C C . GLY A 1 303 ? 20.719 17.810 -24.259 1.00 90.50 303 GLY A C 1
ATOM 2305 O O . GLY A 1 303 ? 20.170 16.914 -23.628 1.00 90.50 303 GLY A O 1
ATOM 2306 N N . LYS A 1 304 ? 20.252 19.066 -24.252 1.00 89.69 304 LYS A N 1
ATOM 2307 C CA . LYS A 1 304 ? 19.093 19.504 -23.444 1.00 89.69 304 LYS A CA 1
ATOM 2308 C C . LYS A 1 304 ? 17.756 18.916 -23.917 1.00 89.69 304 LYS A C 1
ATOM 2310 O O . LYS A 1 304 ? 16.816 18.840 -23.137 1.00 89.69 304 LYS A O 1
ATOM 2315 N N . HIS A 1 305 ? 17.671 18.494 -25.177 1.00 89.50 305 HIS A N 1
ATOM 2316 C CA . HIS A 1 305 ? 16.429 18.044 -25.815 1.00 89.50 305 HIS A CA 1
ATOM 2317 C C . HIS A 1 305 ? 16.523 16.618 -26.371 1.00 89.50 305 HIS A C 1
ATOM 2319 O O . HIS A 1 305 ? 15.774 16.265 -27.280 1.00 89.50 305 HIS A O 1
ATOM 2325 N N . SER A 1 306 ? 17.447 15.794 -25.865 1.00 89.56 306 SER A N 1
ATOM 2326 C CA . SER A 1 306 ? 17.482 14.388 -26.265 1.00 89.56 306 SER A CA 1
ATOM 2327 C C . SER A 1 306 ? 16.222 13.657 -25.789 1.00 89.56 306 SER A C 1
ATOM 2329 O O . SER A 1 306 ? 15.674 13.929 -24.718 1.00 89.56 306 SER A O 1
ATOM 2331 N N . THR A 1 307 ? 15.736 12.750 -26.632 1.00 89.38 307 THR A N 1
ATOM 2332 C CA . THR A 1 307 ? 14.523 11.942 -26.422 1.00 89.38 307 THR A CA 1
ATOM 2333 C C . THR A 1 307 ? 14.839 10.467 -26.655 1.00 89.38 307 THR A C 1
ATOM 2335 O O . THR A 1 307 ? 14.084 9.731 -27.287 1.00 89.38 307 THR A O 1
ATOM 2338 N N . ASP A 1 308 ? 16.003 10.044 -26.163 1.00 91.06 308 ASP A N 1
ATOM 2339 C CA . ASP A 1 308 ? 16.465 8.669 -26.302 1.00 91.06 308 ASP A CA 1
ATOM 2340 C C . ASP A 1 308 ? 15.509 7.702 -25.578 1.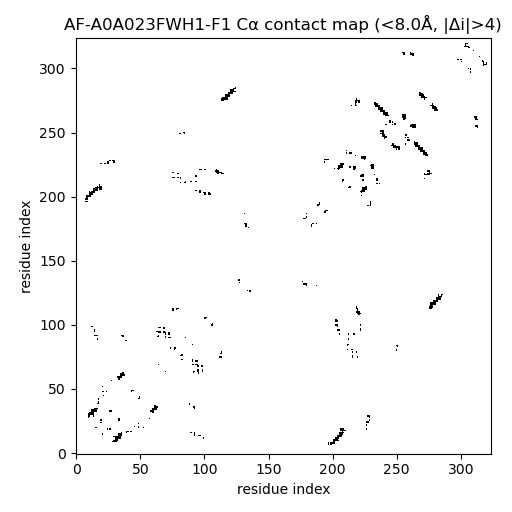00 91.06 308 ASP A C 1
ATOM 2342 O O . ASP A 1 308 ? 14.969 8.034 -24.514 1.00 91.06 308 ASP A O 1
ATOM 2346 N N . PRO A 1 309 ? 15.276 6.499 -26.133 1.00 92.12 309 PRO A N 1
ATOM 2347 C CA . PRO A 1 309 ? 14.433 5.502 -25.488 1.00 92.12 309 PRO A CA 1
ATOM 2348 C C . PRO A 1 309 ? 15.007 5.106 -24.122 1.00 92.12 309 PRO A C 1
ATOM 2350 O O . PRO A 1 309 ? 16.222 5.023 -23.947 1.00 92.12 309 PRO A O 1
ATOM 2353 N N . ILE A 1 310 ? 14.127 4.831 -23.157 1.00 93.12 310 ILE A N 1
ATOM 2354 C CA . ILE A 1 310 ? 14.519 4.429 -21.799 1.00 93.12 310 ILE A CA 1
ATOM 2355 C C . ILE A 1 310 ? 14.824 2.927 -21.783 1.00 93.12 310 ILE A C 1
ATOM 2357 O O . ILE A 1 310 ? 13.923 2.102 -21.977 1.00 93.12 310 ILE A O 1
ATOM 2361 N N . LEU A 1 311 ? 16.087 2.583 -21.535 1.00 92.94 311 LEU A N 1
ATOM 2362 C CA . LEU A 1 311 ? 16.620 1.219 -21.553 1.00 92.94 311 LEU A CA 1
ATOM 2363 C C . LEU A 1 311 ? 16.967 0.683 -20.158 1.00 92.94 311 LEU A C 1
ATOM 2365 O O . LEU A 1 311 ? 16.943 -0.532 -19.970 1.00 92.94 311 LEU A O 1
ATOM 2369 N N . CYS A 1 312 ? 17.243 1.558 -19.189 1.00 92.69 312 CYS A N 1
ATOM 2370 C CA . CYS A 1 312 ? 17.476 1.201 -17.788 1.00 92.69 312 CYS A CA 1
ATOM 2371 C C . CYS A 1 312 ? 16.748 2.159 -16.832 1.00 92.69 312 CYS A C 1
ATOM 2373 O O . CYS A 1 312 ? 16.245 3.208 -17.236 1.00 92.69 312 CYS A O 1
ATOM 2375 N N . GLU A 1 313 ? 16.638 1.768 -15.560 1.00 92.12 313 GLU A N 1
ATOM 2376 C CA . GLU A 1 313 ? 15.900 2.534 -14.547 1.00 92.12 313 GLU A CA 1
ATOM 2377 C C . GLU A 1 313 ? 16.581 3.862 -14.186 1.00 92.12 313 GLU A C 1
ATOM 2379 O O . GLU A 1 313 ? 15.913 4.873 -13.989 1.00 92.12 313 GLU A O 1
ATOM 2384 N N . ASP A 1 314 ? 17.903 3.852 -14.116 1.00 92.56 314 ASP A N 1
ATOM 2385 C CA . ASP A 1 314 ? 18.770 4.957 -13.722 1.00 92.56 314 ASP A CA 1
ATOM 2386 C C . ASP A 1 314 ? 19.225 5.822 -14.910 1.00 92.56 314 ASP A C 1
ATOM 2388 O O . ASP A 1 314 ? 20.132 6.644 -14.773 1.00 92.56 314 ASP A O 1
ATOM 2392 N N . GLN A 1 315 ? 18.588 5.670 -16.078 1.00 92.19 315 GLN A N 1
ATOM 2393 C CA . GLN A 1 315 ? 18.946 6.425 -17.275 1.00 92.19 315 GLN A CA 1
ATOM 2394 C C . GLN A 1 315 ? 18.731 7.934 -17.053 1.00 92.19 315 GLN A C 1
ATOM 2396 O O . GLN A 1 315 ? 17.601 8.362 -16.790 1.00 92.19 315 GLN A O 1
ATOM 2401 N N . PRO A 1 316 ? 19.775 8.771 -17.198 1.00 91.31 316 PRO A N 1
ATOM 2402 C CA . PRO A 1 316 ? 19.629 10.211 -17.057 1.00 91.31 316 PRO A CA 1
ATOM 2403 C C . PRO A 1 316 ? 18.774 10.768 -18.199 1.00 91.31 316 PRO A C 1
ATOM 2405 O O . PRO A 1 316 ? 19.041 10.517 -19.374 1.00 91.31 316 PRO A O 1
ATOM 2408 N N . VAL A 1 317 ? 17.758 11.557 -17.846 1.00 91.69 317 VAL A N 1
ATOM 2409 C CA . VAL A 1 317 ? 16.856 12.214 -18.801 1.00 91.69 317 VAL A CA 1
ATOM 2410 C C . VAL A 1 317 ? 16.955 13.739 -18.685 1.00 91.69 317 VAL A C 1
ATOM 2412 O O . VAL A 1 317 ? 17.022 14.261 -17.566 1.00 91.69 317 VAL A O 1
ATOM 2415 N N . PRO A 1 318 ? 16.953 14.488 -19.804 1.00 91.62 318 PRO A N 1
ATOM 2416 C CA . PRO A 1 318 ? 16.943 15.945 -19.754 1.00 91.62 318 PRO A CA 1
ATOM 2417 C C . PRO A 1 318 ? 15.683 16.502 -19.080 1.00 91.62 318 PRO A C 1
ATOM 2419 O O . PRO A 1 318 ? 14.588 15.945 -19.187 1.00 91.62 318 PRO A O 1
ATOM 2422 N N . GLN A 1 319 ? 15.814 17.648 -18.409 1.00 90.56 319 GLN A N 1
ATOM 2423 C CA . GLN A 1 319 ? 14.716 18.285 -17.680 1.00 90.56 319 GLN A CA 1
ATOM 2424 C C . GLN A 1 319 ? 13.787 19.082 -18.614 1.00 90.56 319 GLN A C 1
ATOM 2426 O O . GLN A 1 319 ? 13.746 20.308 -18.579 1.00 90.56 319 GLN A O 1
ATOM 2431 N N . ASN A 1 320 ? 12.997 18.376 -19.419 1.00 88.19 320 ASN A N 1
ATOM 2432 C CA . ASN A 1 320 ? 11.984 18.960 -20.303 1.00 88.19 320 ASN A CA 1
ATOM 2433 C C . ASN A 1 320 ? 10.609 18.977 -19.613 1.00 88.19 320 ASN A C 1
ATOM 2435 O O . ASN A 1 320 ? 9.716 18.206 -19.955 1.00 88.19 320 ASN A O 1
ATOM 2439 N N . ARG A 1 321 ? 10.454 19.812 -18.575 1.00 88.88 321 ARG A N 1
ATOM 2440 C CA . ARG A 1 321 ? 9.186 19.953 -17.832 1.00 88.88 321 ARG A CA 1
ATOM 2441 C C . ARG A 1 321 ? 8.305 21.023 -18.478 1.00 88.88 321 ARG A C 1
ATOM 2443 O O . ARG A 1 321 ? 8.814 22.061 -18.890 1.00 88.88 321 ARG A O 1
ATOM 2450 N N . LEU A 1 322 ? 6.996 20.787 -18.514 1.00 91.00 322 LEU A N 1
ATOM 2451 C CA . LEU A 1 322 ? 6.014 21.801 -18.906 1.00 91.00 322 LEU A CA 1
ATOM 2452 C C . LEU A 1 322 ? 6.009 22.960 -17.895 1.00 91.00 322 LEU A C 1
ATOM 2454 O O . LEU A 1 322 ? 6.303 22.759 -16.711 1.00 91.00 322 LEU A O 1
ATOM 2458 N N . SER A 1 323 ? 5.681 24.167 -18.361 1.00 90.25 323 SER A N 1
ATOM 2459 C CA . SER A 1 323 ? 5.416 25.306 -17.479 1.00 90.25 323 SER A CA 1
ATOM 2460 C C . SER A 1 323 ? 4.242 24.982 -16.551 1.00 90.25 323 SER A C 1
ATOM 2462 O O . SER A 1 323 ? 3.278 24.348 -16.982 1.00 90.25 323 SER A O 1
ATOM 2464 N N . LYS A 1 324 ? 4.365 25.378 -15.281 1.00 74.81 324 LYS A N 1
ATOM 2465 C CA . LYS A 1 324 ? 3.313 25.218 -14.269 1.00 74.81 324 LYS A CA 1
ATOM 2466 C C . LYS A 1 324 ? 2.142 26.156 -14.512 1.00 74.81 324 LYS A C 1
ATOM 2468 O O . LYS A 1 324 ? 2.407 27.284 -14.980 1.00 74.81 324 LYS A O 1
#

InterPro domains:
  IPR014881 Nin one binding (NOB1), Zn-ribbon-like domain [PF08772] (232-303)
  IPR017117 Ribonuclease Nob1, eukaryote [PIRSF037125] (5-323)
  IPR033411 Ribonuclease, PIN domain [PF17146] (14-100)
  IPR033411 Ribonuclease, PIN domain [cd09876] (14-114)
  IPR036283 NOB1 zinc finger-like superfamily [G3DSA:6.20.210.10] (225-302)
  IPR036283 NOB1 zinc finger-like superfamily [SSF144206] (232-296)
  IPR039907 RNA-binding protein NOB1 [PTHR12814] (144-323)

pLDDT: mean 76.91, std 23.06, range [20.75, 96.69]

Secondary structure (DSSP, 8-state):
----------EEEEEE-HHHHHTT--HHHHEEEEEE-HHHHHH---HHHHHHHTT-SSPEEE-PPPHHHHHHHHHHHHHHT-GGG--HHHHHHHHHHHHHHHHHT-STT--SSPPPEEEEE-SS---S---TT--PPP-------------------------------------------TTTHHHHHIIIIIS-------SEEEE---HHHHHHHHHHTPPEE-TTS-B---EEEEEEEETTT--EE--TT--S-TTT-SS-EEEEEEEE-TT--EEEEE-TTS----TTS--PPPPP--STT------STT------PPP-